Protein AF-0000000069055832 (afdb_homodimer)

Secondary structure (DSSP, 8-state):
-------------PPPTHHHHHH-EE--SSTT---EETTT--B-SS--HHHHHHHHHHH-HHHHHHS-TTSHHHHHHHHHHHHHHHHHHHHHHHHHHHHHHHHHHHHHHHHHHHHTT--TTHHHHHHHHHHHHHHHH-TT-HHHHHHHHTS--SHHHHHHHHT-/-------------PPPTHHHHHH-EE--SSTT---EETTT--B-SS--HHHHHHHHHHH-HHHHHHS-TTSHHHHHHHHHHHHHHHHHHHHHHHHHHHHHHHHHHHHHHHHHHHHTT--TTHHHHHHHHHHHHHHHH-TT-HHHHHHHHTS--SHHHHHHHHT-

Foldseek 3Di:
DPPPPPVPVVVVQDADPVCCLVQVWDFDPDPPTFIARLVPRDTDNDRDSVRSVVCRCVVPVVVCVVQPRPDPSSVVVSVVSVVVVVVVVVVVVVVVVLLVVLAVVLVVLVVVCVVVPHDLQCLVVVLVVVLVVCCVPPVVPVVSNVSSVSRPSHPVRCVVVVVD/DPPPPPPPVVVPQDADPVCCLVQVWDFDPDPPTFIARLVPRHTDNDRDPVRSVVCRCVVPVVVCVVQPRPDPSSVVVSVVSVVVVVVVVVVVVVVVVLLVVLAVVLVVLVVVCVVVPHDLQCLVVVLVVVLVVCCVPPVVPVVSNVSSVSRPSHPVVCVVVVVD

Structure (mmCIF, N/CA/C/O backbone):
data_AF-0000000069055832-model_v1
#
loop_
_entity.id
_entity.type
_entity.pdbx_description
1 polymer 'Uncharacterized protein'
#
loop_
_atom_site.group_PDB
_atom_site.id
_atom_site.type_symbol
_atom_site.label_atom_id
_atom_site.label_alt_id
_atom_site.label_comp_id
_atom_site.label_asym_id
_atom_site.label_entity_id
_atom_site.label_seq_id
_atom_site.pdbx_PDB_ins_code
_atom_site.Cartn_x
_atom_site.Cartn_y
_atom_site.Cartn_z
_atom_site.occupancy
_atom_site.B_iso_or_equiv
_atom_site.auth_seq_id
_atom_site.auth_comp_id
_atom_site.auth_asym_id
_atom_site.auth_atom_id
_atom_site.pdbx_PDB_model_num
ATOM 1 N N . MET A 1 1 ? -6.812 66.25 20.484 1 31.06 1 MET A N 1
ATOM 2 C CA . MET A 1 1 ? -5.656 66.125 19.594 1 31.06 1 MET A CA 1
ATOM 3 C C . MET A 1 1 ? -5.668 64.812 18.828 1 31.06 1 MET A C 1
ATOM 5 O O . MET A 1 1 ? -5.727 63.75 19.422 1 31.06 1 MET A O 1
ATOM 9 N N . LEU A 1 2 ? -6.359 64.875 17.703 1 41.22 2 LEU A N 1
ATOM 10 C CA . LEU A 1 2 ? -6.574 63.688 16.891 1 41.22 2 LEU A CA 1
ATOM 11 C C . LEU A 1 2 ? -5.266 62.906 16.672 1 41.22 2 LEU A C 1
ATOM 13 O O . LEU A 1 2 ? -4.258 63.531 16.297 1 41.22 2 LEU A O 1
ATOM 17 N N . SER A 1 3 ? -4.957 62.031 17.516 1 43.88 3 SER A N 1
ATOM 18 C CA . SER A 1 3 ? -3.662 61.375 17.469 1 43.88 3 SER A CA 1
ATOM 19 C C . SER A 1 3 ? -3.217 61.125 16.031 1 43.88 3 SER A C 1
ATOM 21 O O . SER A 1 3 ? -4.035 60.844 15.164 1 43.88 3 SER A O 1
ATOM 23 N N . LYS A 1 4 ? -2.281 62 15.531 1 48.5 4 LYS A N 1
ATOM 24 C CA . LYS A 1 4 ? -1.618 61.844 14.242 1 48.5 4 LYS A CA 1
ATOM 25 C C . LYS A 1 4 ? -1.508 60.375 13.836 1 48.5 4 LYS A C 1
ATOM 27 O O . LYS A 1 4 ? -1.008 59.562 14.609 1 48.5 4 LYS A O 1
ATOM 32 N N . LYS A 1 5 ? -2.518 59.938 13.164 1 45.84 5 LYS A N 1
ATOM 33 C CA . LYS A 1 5 ? -2.428 58.625 12.523 1 45.84 5 LYS A CA 1
ATOM 34 C C . LYS A 1 5 ? -1.039 58.375 11.938 1 45.84 5 LYS A C 1
ATOM 36 O O . LYS A 1 5 ? -0.58 59.156 11.094 1 45.84 5 LYS A O 1
ATOM 41 N N . ARG A 1 6 ? 0.04 58.156 12.68 1 41.44 6 ARG A N 1
ATOM 42 C CA . ARG A 1 6 ? 1.354 57.781 12.172 1 41.44 6 ARG A CA 1
ATOM 43 C C . ARG A 1 6 ? 1.236 57.094 10.812 1 41.44 6 ARG A C 1
ATOM 45 O O . ARG A 1 6 ? 0.302 56.312 10.578 1 41.44 6 ARG A O 1
ATOM 52 N N . LYS A 1 7 ? 1.544 57.812 9.883 1 43.44 7 LYS A N 1
ATOM 53 C CA . LYS A 1 7 ? 1.759 57.156 8.586 1 43.44 7 LYS A CA 1
ATOM 54 C C . LYS A 1 7 ? 2.301 55.75 8.766 1 43.44 7 LYS A C 1
ATOM 56 O O . LYS A 1 7 ? 3.385 55.562 9.32 1 43.44 7 LYS A O 1
ATOM 61 N N . ILE A 1 8 ? 1.394 54.812 9.312 1 43.09 8 ILE A N 1
ATOM 62 C CA . ILE A 1 8 ? 1.83 53.438 9.141 1 43.09 8 ILE A CA 1
ATOM 63 C C . ILE A 1 8 ? 2.688 53.312 7.883 1 43.09 8 ILE A C 1
ATOM 65 O O . ILE A 1 8 ? 2.217 53.594 6.773 1 43.09 8 ILE A O 1
ATOM 69 N N . ASP A 1 9 ? 3.752 53.906 7.848 1 40.88 9 ASP A N 1
ATOM 70 C CA . ASP A 1 9 ? 4.645 53.594 6.742 1 40.88 9 ASP A CA 1
ATOM 71 C C . ASP A 1 9 ? 4.355 52.188 6.195 1 40.88 9 ASP A C 1
ATOM 73 O O . ASP A 1 9 ? 4.449 51.219 6.922 1 40.88 9 ASP A O 1
ATOM 77 N N . SER A 1 10 ? 3.213 52 5.586 1 43.5 10 SER A N 1
ATOM 78 C CA . SER A 1 10 ? 2.955 50.812 4.766 1 43.5 10 SER A CA 1
ATOM 79 C C . SER A 1 10 ? 4.234 50.312 4.117 1 43.5 10 SER A C 1
ATOM 81 O O . SER A 1 10 ? 4.23 49.875 2.957 1 43.5 10 SER A O 1
ATOM 83 N N . GLU A 1 11 ? 5.375 51.031 4.219 1 44.28 11 GLU A N 1
ATOM 84 C CA . GLU A 1 11 ? 6.52 50.469 3.504 1 44.28 11 GLU A CA 1
ATOM 85 C C . GLU A 1 11 ? 6.57 48.969 3.645 1 44.28 11 GLU A C 1
ATOM 87 O O . GLU A 1 11 ? 6.488 48.438 4.754 1 44.28 11 GLU A O 1
ATOM 92 N N . ASN A 1 12 ? 5.906 48.219 2.756 1 52.59 12 ASN A N 1
ATOM 93 C CA . ASN A 1 12 ? 6.086 46.781 2.521 1 52.59 12 ASN A CA 1
ATOM 94 C C . ASN A 1 12 ? 7.449 46.281 3.016 1 52.59 12 ASN A C 1
ATOM 96 O O . ASN A 1 12 ? 8.484 46.688 2.473 1 52.59 12 ASN A O 1
ATOM 100 N N . ARG A 1 13 ? 7.684 46.281 4.266 1 67.12 13 ARG A N 1
ATOM 101 C CA . ARG A 1 13 ? 8.977 45.906 4.836 1 67.12 13 ARG A CA 1
ATOM 102 C C . ARG A 1 13 ? 9.367 44.5 4.395 1 67.12 13 ARG A C 1
ATOM 104 O O . ARG A 1 13 ? 8.586 43.562 4.535 1 67.12 13 ARG A O 1
ATOM 111 N N . LYS A 1 14 ? 10.227 44.562 3.475 1 83.94 14 LYS A N 1
ATOM 112 C CA . LYS A 1 14 ? 10.758 43.344 2.895 1 83.94 14 LYS A CA 1
ATOM 113 C C . LYS A 1 14 ? 11.625 42.594 3.898 1 83.94 14 LYS A C 1
ATOM 115 O O . LYS A 1 14 ? 12.422 43.188 4.617 1 83.94 14 LYS A O 1
ATOM 120 N N . PHE A 1 15 ? 11.344 41.406 4.047 1 92.06 15 PHE A N 1
ATOM 121 C CA . PHE A 1 15 ? 12.164 40.531 4.887 1 92.06 15 PHE A CA 1
ATOM 122 C C . PHE A 1 15 ? 13.586 40.438 4.352 1 92.06 15 PHE A C 1
ATOM 124 O O . PHE A 1 15 ? 13.797 40.219 3.156 1 92.06 15 PHE A O 1
ATOM 131 N N . MET A 1 16 ? 14.555 40.688 5.238 1 91.44 16 MET A N 1
ATOM 132 C CA . MET A 1 16 ? 15.953 40.594 4.832 1 91.44 16 MET A CA 1
ATOM 133 C C . MET A 1 16 ? 16.562 39.281 5.246 1 91.44 16 MET A C 1
ATOM 135 O O . MET A 1 16 ? 16.453 38.844 6.402 1 91.44 16 MET A O 1
ATOM 139 N N . ASN A 1 17 ? 17.297 38.75 4.398 1 90.12 17 ASN A N 1
ATOM 140 C CA . ASN A 1 17 ? 17.875 37.406 4.633 1 90.12 17 ASN A CA 1
ATOM 141 C C . ASN A 1 17 ? 18.844 37.438 5.812 1 90.12 17 ASN A C 1
ATOM 143 O O . ASN A 1 17 ? 19.016 36.438 6.5 1 90.12 17 ASN A O 1
ATOM 147 N N . GLU A 1 18 ? 19.484 38.562 6.004 1 91.88 18 GLU A N 1
ATOM 148 C CA . GLU A 1 18 ? 20.422 38.688 7.105 1 91.88 18 GLU A CA 1
ATOM 149 C C . GLU A 1 18 ? 19.75 38.438 8.445 1 91.88 18 GLU A C 1
ATOM 151 O O . GLU A 1 18 ? 20.422 38.094 9.422 1 91.88 18 GLU A O 1
ATOM 156 N N . TRP A 1 19 ? 18.406 38.688 8.453 1 93.12 19 TRP A N 1
ATOM 157 C CA . TRP A 1 19 ? 17.672 38.531 9.703 1 93.12 19 TRP A CA 1
ATOM 158 C C . TRP A 1 19 ? 17.609 37.062 10.133 1 93.12 19 TRP A C 1
ATOM 160 O O . TRP A 1 19 ? 17.375 36.781 11.305 1 93.12 19 TRP A O 1
ATOM 170 N N . THR A 1 20 ? 17.875 36.156 9.25 1 93.81 20 THR A N 1
ATOM 171 C CA . THR A 1 20 ? 17.938 34.75 9.586 1 93.81 20 THR A CA 1
ATOM 172 C C . THR A 1 20 ? 19.172 34.438 10.438 1 93.81 20 THR A C 1
ATOM 174 O O . THR A 1 20 ? 19.078 33.75 11.445 1 93.81 20 THR A O 1
ATOM 177 N N . GLU A 1 21 ? 20.25 35.094 10.047 1 90.88 21 GLU A N 1
ATOM 178 C CA . GLU A 1 21 ? 21.484 34.875 10.805 1 90.88 21 GLU A CA 1
ATOM 179 C C . GLU A 1 21 ? 21.484 35.688 12.086 1 90.88 21 GLU A C 1
ATOM 181 O O . GLU A 1 21 ? 21.953 35.219 13.125 1 90.88 21 GLU A O 1
ATOM 186 N N . LEU A 1 22 ? 20.922 36.844 11.992 1 89.88 22 LEU A N 1
ATOM 187 C CA . LEU A 1 22 ? 21.016 37.781 13.117 1 89.88 22 LEU A CA 1
ATOM 188 C C . LEU A 1 22 ? 19.969 37.438 14.18 1 89.88 22 LEU A C 1
ATOM 190 O O . LEU A 1 22 ? 20.266 37.5 15.375 1 89.88 22 LEU A O 1
ATOM 194 N N . TYR A 1 23 ? 18.719 37.031 13.625 1 92.56 23 TYR A N 1
ATOM 195 C CA . TYR A 1 23 ? 17.609 36.938 14.578 1 92.56 23 TYR A CA 1
ATOM 196 C C . TYR A 1 23 ? 16.938 35.562 14.477 1 92.56 23 TYR A C 1
ATOM 198 O O . TYR A 1 23 ? 15.945 35.312 15.164 1 92.56 23 TYR A O 1
ATOM 206 N N . CYS A 1 24 ? 17.359 34.656 13.633 1 94.06 24 CYS A N 1
ATOM 207 C CA . CYS A 1 24 ? 16.875 33.281 13.5 1 94.06 24 CYS A CA 1
ATOM 208 C C . CYS A 1 24 ? 15.438 33.25 13.023 1 94.06 24 CYS A C 1
ATOM 210 O O . CYS A 1 24 ? 14.625 32.5 13.539 1 94.06 24 CYS A O 1
ATOM 212 N N . PHE A 1 25 ? 15.188 34.094 12.086 1 95.44 25 PHE A N 1
ATOM 213 C CA . PHE A 1 25 ? 13.859 34.094 11.484 1 95.44 25 PHE A CA 1
ATOM 214 C C . PHE A 1 25 ? 13.93 33.688 10.016 1 95.44 25 PHE A C 1
ATOM 216 O O . PHE A 1 25 ? 14.945 33.906 9.359 1 95.44 25 PHE A O 1
ATOM 223 N N . VAL A 1 26 ? 12.859 33.125 9.57 1 95 26 VAL A N 1
ATOM 224 C CA . VAL A 1 26 ? 12.711 32.844 8.148 1 95 26 VAL A CA 1
ATOM 225 C C . VAL A 1 26 ? 11.336 33.312 7.676 1 95 26 VAL A C 1
ATOM 227 O O . VAL A 1 26 ? 10.414 33.469 8.484 1 95 26 VAL A O 1
ATOM 230 N N . LEU A 1 27 ? 11.242 33.656 6.477 1 92.75 27 LEU A N 1
ATOM 231 C CA . LEU A 1 27 ? 9.969 33.969 5.84 1 92.75 27 LEU A CA 1
ATOM 232 C C . LEU A 1 27 ? 9.562 32.844 4.887 1 92.75 27 LEU A C 1
ATOM 234 O O . LEU A 1 27 ? 10.227 32.625 3.881 1 92.75 27 LEU A O 1
ATOM 238 N N . PRO A 1 28 ? 8.461 32.125 5.309 1 90.12 28 PRO A N 1
ATOM 239 C CA . PRO A 1 28 ? 8 31.078 4.414 1 90.12 28 PRO A CA 1
ATOM 240 C C . PRO A 1 28 ? 7.727 31.578 2.996 1 90.12 28 PRO A C 1
ATOM 242 O O . PRO A 1 28 ? 7.395 32.75 2.803 1 90.12 28 PRO A O 1
ATOM 245 N N . GLU A 1 29 ? 8 30.703 2.006 1 83.88 29 GLU A N 1
ATOM 246 C CA . GLU A 1 29 ? 7.809 31.047 0.601 1 83.88 29 GLU A CA 1
ATOM 247 C C . GLU A 1 29 ? 6.34 30.953 0.203 1 83.88 29 GLU A C 1
ATOM 249 O O . GLU A 1 29 ? 5.953 30.031 -0.526 1 83.88 29 GLU A O 1
ATOM 254 N N . ARG A 1 30 ? 5.566 31.812 0.639 1 82.38 30 ARG A N 1
ATOM 255 C CA . ARG A 1 30 ? 4.156 31.891 0.266 1 82.38 30 ARG A CA 1
ATOM 256 C C . ARG A 1 30 ? 3.639 33.312 0.362 1 82.38 30 ARG A C 1
ATOM 258 O O . ARG A 1 30 ? 4.203 34.156 1.086 1 82.38 30 ARG A O 1
ATOM 265 N N . ALA A 1 31 ? 2.725 33.594 -0.49 1 79.88 31 ALA A N 1
ATOM 266 C CA . ALA A 1 31 ? 2.152 34.938 -0.511 1 79.88 31 ALA A CA 1
ATOM 267 C C . ALA A 1 31 ? 1.549 35.281 0.844 1 79.88 31 ALA A C 1
ATOM 269 O O . ALA A 1 31 ? 0.859 34.469 1.46 1 79.88 31 ALA A O 1
ATOM 270 N N . GLY A 1 32 ? 1.964 36.438 1.294 1 83.31 32 GLY A N 1
ATOM 271 C CA . GLY A 1 32 ? 1.396 36.906 2.539 1 83.31 32 GLY A CA 1
ATOM 272 C C . GLY A 1 32 ? 2.018 36.281 3.77 1 83.31 32 GLY A C 1
ATOM 273 O O . GLY A 1 32 ? 1.45 36.344 4.863 1 83.31 32 GLY A O 1
ATOM 274 N N . ALA A 1 33 ? 3.137 35.688 3.566 1 87.94 33 ALA A N 1
ATOM 275 C CA . ALA A 1 33 ? 3.785 35 4.684 1 87.94 33 ALA A CA 1
ATOM 276 C C . ALA A 1 33 ? 4.289 36 5.719 1 87.94 33 ALA A C 1
ATOM 278 O O . ALA A 1 33 ? 4.555 37.156 5.391 1 87.94 33 ALA A O 1
ATOM 279 N N . ILE A 1 34 ? 4.367 35.5 6.941 1 88.5 34 ILE A N 1
ATOM 280 C CA . ILE A 1 34 ? 4.926 36.281 8.031 1 88.5 34 ILE A CA 1
ATOM 281 C C . ILE A 1 34 ? 6.156 35.594 8.602 1 88.5 34 ILE A C 1
ATOM 283 O O . ILE A 1 34 ? 6.281 34.375 8.508 1 88.5 34 ILE A O 1
ATOM 287 N N . PRO A 1 35 ? 7.016 36.312 9.148 1 93.88 35 PRO A N 1
ATOM 288 C CA . PRO A 1 35 ? 8.258 35.75 9.664 1 93.88 35 PRO A CA 1
ATOM 289 C C . PRO A 1 35 ? 8.008 34.719 10.773 1 93.88 35 PRO A C 1
ATOM 291 O O . PRO A 1 35 ? 7.125 34.906 11.609 1 93.88 35 PRO A O 1
ATOM 294 N N . VAL A 1 36 ? 8.852 33.688 10.727 1 94.75 36 VAL A N 1
ATOM 295 C CA . VAL A 1 36 ? 8.742 32.594 11.703 1 94.75 36 VAL A CA 1
ATOM 296 C C . VAL A 1 36 ? 10.062 32.438 12.453 1 94.75 36 VAL A C 1
ATOM 298 O O . VAL A 1 36 ? 11.133 32.438 11.836 1 94.75 36 VAL A O 1
ATOM 301 N N . CYS A 1 37 ? 9.992 32.438 13.719 1 94.81 37 CYS A N 1
ATOM 302 C CA . CYS A 1 37 ? 11.156 32.156 14.547 1 94.81 37 CYS A CA 1
ATOM 303 C C . CYS A 1 37 ? 11.594 30.719 14.422 1 94.81 37 CYS A C 1
ATOM 305 O O . CYS A 1 37 ? 10.82 29.797 14.695 1 94.81 37 CYS A O 1
ATOM 307 N N . LEU A 1 38 ? 12.773 30.438 14.07 1 94.5 38 LEU A N 1
ATOM 308 C CA . LEU A 1 38 ? 13.289 29.094 13.812 1 94.5 38 LEU A CA 1
ATOM 309 C C . LEU A 1 38 ? 13.523 28.344 15.117 1 94.5 38 LEU A C 1
ATOM 311 O O . LEU A 1 38 ? 13.57 27.109 15.133 1 94.5 38 LEU A O 1
ATOM 315 N N . ILE A 1 39 ? 13.641 29.062 16.188 1 89.94 39 ILE A N 1
ATOM 316 C CA . ILE A 1 39 ? 13.977 28.453 17.469 1 89.94 39 ILE A CA 1
ATOM 317 C C . ILE A 1 39 ? 12.719 27.859 18.109 1 89.94 39 ILE A C 1
ATOM 319 O O . ILE A 1 39 ? 12.727 26.719 18.578 1 89.94 39 ILE A O 1
ATOM 323 N N . PHE A 1 40 ? 11.555 28.578 18.078 1 87.06 40 PHE A N 1
ATOM 324 C CA . PHE A 1 40 ? 10.344 28.125 18.766 1 87.06 40 PHE A CA 1
ATOM 325 C C . PHE A 1 40 ? 9.203 27.922 17.766 1 87.06 40 PHE A C 1
ATOM 327 O O . PHE A 1 40 ? 8.133 27.438 18.141 1 87.06 40 PHE A O 1
ATOM 334 N N . ASN A 1 41 ? 9.352 28.344 16.594 1 88 41 ASN A N 1
ATOM 335 C CA . ASN A 1 41 ? 8.344 28.234 15.547 1 88 41 ASN A CA 1
ATOM 336 C C . ASN A 1 41 ? 7.164 29.172 15.812 1 88 41 ASN A C 1
ATOM 338 O O . ASN A 1 41 ? 6.039 28.891 15.391 1 88 41 ASN A O 1
ATOM 342 N N . SER A 1 42 ? 7.441 30.266 16.516 1 88.5 42 SER A N 1
ATOM 343 C CA . SER A 1 42 ? 6.426 31.297 16.688 1 88.5 42 SER A CA 1
ATOM 344 C C . SER A 1 42 ? 6.531 32.375 15.617 1 88.5 42 SER A C 1
ATOM 346 O O . SER A 1 42 ? 7.566 32.5 14.961 1 88.5 42 SER A O 1
ATOM 348 N N . THR A 1 43 ? 5.461 33.062 15.367 1 91.31 43 THR A N 1
ATOM 349 C CA . THR A 1 43 ? 5.445 34.062 14.281 1 91.31 43 THR A CA 1
ATOM 350 C C . THR A 1 43 ? 5.418 35.469 14.844 1 91.31 43 THR A C 1
ATOM 352 O O . THR A 1 43 ? 5.047 35.688 16 1 91.31 43 THR A O 1
ATOM 355 N N . VAL A 1 44 ? 5.953 36.375 14.055 1 91.06 44 VAL A N 1
ATOM 356 C CA . VAL A 1 44 ? 5.871 37.812 14.336 1 91.06 44 VAL A CA 1
ATOM 357 C C . VAL A 1 44 ? 5.09 38.5 13.227 1 91.06 44 VAL A C 1
ATOM 359 O O . VAL A 1 44 ? 5.398 38.344 12.039 1 91.06 44 VAL A O 1
ATOM 362 N N . ALA A 1 45 ? 4.02 39.25 13.547 1 87.62 45 ALA A N 1
ATOM 363 C CA . ALA A 1 45 ? 3.008 39.75 12.625 1 87.62 45 ALA A CA 1
ATOM 364 C C . ALA A 1 45 ? 3.605 40.812 11.672 1 87.62 45 ALA A C 1
ATOM 366 O O . ALA A 1 45 ? 3.23 40.875 10.5 1 87.62 45 ALA A O 1
ATOM 367 N N . ILE A 1 46 ? 4.516 41.656 12.156 1 86.88 46 ILE A N 1
ATOM 368 C CA . ILE A 1 46 ? 5.004 42.75 11.359 1 86.88 46 ILE A CA 1
ATOM 369 C C . ILE A 1 46 ? 6.449 42.5 10.938 1 86.88 46 ILE A C 1
ATOM 371 O O . ILE A 1 46 ? 7.316 42.281 11.781 1 86.88 46 ILE A O 1
ATOM 375 N N . ILE A 1 47 ? 6.617 42.562 9.641 1 88.69 47 ILE A N 1
ATOM 376 C CA . ILE A 1 47 ? 7.941 42.312 9.078 1 88.69 47 ILE A CA 1
ATOM 377 C C . ILE A 1 47 ? 8.805 43.562 9.234 1 88.69 47 ILE A C 1
ATOM 379 O O . ILE A 1 47 ? 8.922 44.344 8.297 1 88.69 47 ILE A O 1
ATOM 383 N N . LYS A 1 48 ? 9.344 43.781 10.352 1 88.44 48 LYS A N 1
ATOM 384 C CA . LYS A 1 48 ? 10.273 44.875 10.656 1 88.44 48 LYS A CA 1
ATOM 385 C C . LYS A 1 48 ? 11.438 44.375 11.508 1 88.44 48 LYS A C 1
ATOM 387 O O . LYS A 1 48 ? 11.258 43.531 12.391 1 88.44 48 LYS A O 1
ATOM 392 N N . SER A 1 49 ? 12.562 44.875 11.211 1 90.12 49 SER A N 1
ATOM 393 C CA . SER A 1 49 ? 13.781 44.469 11.914 1 90.12 49 SER A CA 1
ATOM 394 C C . SER A 1 49 ? 13.609 44.594 13.43 1 90.12 49 SER A C 1
ATOM 396 O O . SER A 1 49 ? 13.977 43.719 14.18 1 90.12 49 SER A O 1
ATOM 398 N N . GLY A 1 50 ? 13.086 45.75 13.797 1 92.19 50 GLY A N 1
ATOM 399 C CA . GLY A 1 50 ? 12.922 46.031 15.219 1 92.19 50 GLY A CA 1
ATOM 400 C C . GLY A 1 50 ? 12.07 45 15.922 1 92.19 50 GLY A C 1
ATOM 401 O O . GLY A 1 50 ? 12.359 44.625 17.062 1 92.19 50 GLY A O 1
ATOM 402 N N . ASN A 1 51 ? 11.047 44.562 15.258 1 92.94 51 ASN A N 1
ATOM 403 C CA . ASN A 1 51 ? 10.148 43.562 15.844 1 92.94 51 ASN A CA 1
ATOM 404 C C . ASN A 1 51 ? 10.844 42.219 16.016 1 92.94 51 ASN A C 1
ATOM 406 O O . ASN A 1 51 ? 10.703 41.562 17.062 1 92.94 51 ASN A O 1
ATOM 410 N N . LEU A 1 52 ? 11.594 41.781 15.047 1 93.75 52 LEU A N 1
ATOM 411 C CA . LEU A 1 52 ? 12.305 40.5 15.086 1 93.75 52 LEU A CA 1
ATOM 412 C C . LEU A 1 52 ? 13.406 40.531 16.141 1 93.75 52 LEU A C 1
ATOM 414 O O . LEU A 1 52 ? 13.578 39.562 16.891 1 93.75 52 LEU A O 1
ATOM 418 N N . LYS A 1 53 ? 14.125 41.656 16.109 1 92.12 53 LYS A N 1
ATOM 419 C CA . LYS A 1 53 ? 15.188 41.844 17.094 1 92.12 53 LYS A CA 1
ATOM 420 C C . LYS A 1 53 ? 14.633 41.812 18.516 1 92.12 53 LYS A C 1
ATOM 422 O O . LYS A 1 53 ? 15.203 41.156 19.391 1 92.12 53 LYS A O 1
ATOM 427 N N . ARG A 1 54 ? 13.57 42.562 18.75 1 93 54 ARG A N 1
ATOM 428 C CA . ARG A 1 54 ? 12.938 42.594 20.062 1 93 54 ARG A CA 1
ATOM 429 C C . ARG A 1 54 ? 12.562 41.188 20.516 1 93 54 ARG A C 1
ATOM 431 O O . ARG A 1 54 ? 12.82 40.812 21.656 1 93 54 ARG A O 1
ATOM 438 N N . HIS A 1 55 ? 11.891 40.438 19.641 1 93.81 55 HIS A N 1
ATOM 439 C CA . HIS A 1 55 ? 11.547 39.031 19.969 1 93.81 55 HIS A CA 1
ATOM 440 C C . HIS A 1 55 ? 12.789 38.25 20.359 1 93.81 55 HIS A C 1
ATOM 442 O O . HIS A 1 55 ? 12.797 37.562 21.391 1 93.81 55 HIS A O 1
ATOM 448 N N . TYR A 1 56 ? 13.781 38.312 19.516 1 92.31 56 TYR A N 1
ATOM 449 C CA . TYR A 1 56 ? 15.023 37.562 19.703 1 92.31 56 TYR A CA 1
ATOM 450 C C . TYR A 1 56 ? 15.648 37.906 21.062 1 92.31 56 TYR A C 1
ATOM 452 O O . TYR A 1 56 ? 16.031 37 21.812 1 92.31 56 TYR A O 1
ATOM 460 N N . GLU A 1 57 ? 15.711 39.156 21.422 1 90.94 57 GLU A N 1
ATOM 461 C CA . GLU A 1 57 ? 16.391 39.594 22.625 1 90.94 57 GLU A CA 1
ATOM 462 C C . GLU A 1 57 ? 15.562 39.312 23.875 1 90.94 57 GLU A C 1
ATOM 464 O O . GLU A 1 57 ? 16.125 39.062 24.953 1 90.94 57 GLU A O 1
ATOM 469 N N . THR A 1 58 ? 14.273 39.312 23.688 1 90.94 58 THR A N 1
ATOM 470 C CA . THR A 1 58 ? 13.406 39.094 24.828 1 90.94 58 THR A CA 1
ATOM 471 C C . THR A 1 58 ? 13.219 37.594 25.094 1 90.94 58 THR A C 1
ATOM 473 O O . THR A 1 58 ? 13.266 37.156 26.234 1 90.94 58 THR A O 1
ATOM 476 N N . THR A 1 59 ? 13.07 36.844 24.016 1 89.19 59 THR A N 1
ATOM 477 C CA . THR A 1 59 ? 12.688 35.438 24.188 1 89.19 59 THR A CA 1
ATOM 478 C C . THR A 1 59 ? 13.914 34.531 24.141 1 89.19 59 THR A C 1
ATOM 480 O O . THR A 1 59 ? 13.914 33.469 24.75 1 89.19 59 THR A O 1
ATOM 483 N N . HIS A 1 60 ? 15.008 35 23.469 1 90.31 60 HIS A N 1
ATOM 484 C CA . HIS A 1 60 ? 16.125 34.094 23.219 1 90.31 60 HIS A CA 1
ATOM 485 C C . HIS A 1 60 ? 17.438 34.719 23.656 1 90.31 60 HIS A C 1
ATOM 487 O O . HIS A 1 60 ? 18.469 34.562 23 1 90.31 60 HIS A O 1
ATOM 493 N N . LYS A 1 61 ? 17.391 35.438 24.641 1 82.62 61 LYS A N 1
ATOM 494 C CA . LYS A 1 61 ? 18.547 36.125 25.172 1 82.62 61 LYS A CA 1
ATOM 495 C C . LYS A 1 61 ? 19.719 35.156 25.375 1 82.62 61 LYS A C 1
ATOM 497 O O . LYS A 1 61 ? 20.859 35.469 25.031 1 82.62 61 LYS A O 1
ATOM 502 N N . ASP A 1 62 ? 19.422 34 25.797 1 87.88 62 ASP A N 1
ATOM 503 C CA . ASP A 1 62 ? 20.438 33.031 26.125 1 87.88 62 ASP A CA 1
ATOM 504 C C . ASP A 1 62 ? 21.031 32.406 24.844 1 87.88 62 ASP A C 1
ATOM 506 O O . ASP A 1 62 ? 22.156 31.891 24.875 1 87.88 62 ASP A O 1
ATOM 510 N N . PHE A 1 63 ? 20.328 32.531 23.766 1 88.94 63 PHE A N 1
ATOM 511 C CA . PHE A 1 63 ? 20.781 31.938 22.516 1 88.94 63 PHE A CA 1
ATOM 512 C C . PHE A 1 63 ? 22.047 32.625 22.016 1 88.94 63 PHE A C 1
ATOM 514 O O . PHE A 1 63 ? 23 31.953 21.609 1 88.94 63 PHE A O 1
ATOM 521 N N . HIS A 1 64 ? 22.016 33.875 22.094 1 80.25 64 HIS A N 1
ATOM 522 C CA . HIS A 1 64 ? 23.156 34.656 21.641 1 80.25 64 HIS A CA 1
ATOM 523 C C . HIS A 1 64 ? 24.406 34.344 22.469 1 80.25 64 HIS A C 1
ATOM 525 O O . HIS A 1 64 ? 25.516 34.344 21.953 1 80.25 64 HIS A O 1
ATOM 531 N N . THR A 1 65 ? 24.141 34.125 23.719 1 85.69 65 THR A N 1
ATOM 532 C CA . THR A 1 65 ? 25.266 33.875 24.609 1 85.69 65 THR A CA 1
ATOM 533 C C . THR A 1 65 ? 25.828 32.469 24.375 1 85.69 65 THR A C 1
ATOM 535 O O . THR A 1 65 ? 27.047 32.281 24.328 1 85.69 65 THR A O 1
ATOM 538 N N . LYS A 1 66 ? 24.953 31.609 24.203 1 90.44 66 LYS A N 1
ATOM 539 C CA . LYS A 1 66 ? 25.359 30.219 24.016 1 90.44 66 LYS A CA 1
ATOM 540 C C . LYS A 1 66 ? 25.891 29.984 22.609 1 90.44 66 LYS A C 1
ATOM 542 O O . LYS A 1 66 ? 26.797 29.172 22.406 1 90.44 66 LYS A O 1
ATOM 547 N N . PHE A 1 67 ? 25.359 30.734 21.703 1 91.69 67 PHE A N 1
ATOM 548 C CA . PHE A 1 67 ? 25.719 30.594 20.297 1 91.69 67 PHE A CA 1
ATOM 549 C C . PHE A 1 67 ? 26.016 31.953 19.672 1 91.69 67 PHE A C 1
ATOM 551 O O . PHE A 1 67 ? 25.188 32.531 18.969 1 91.69 67 PHE A O 1
ATOM 558 N N . PRO A 1 68 ? 27.172 32.438 19.859 1 86.38 68 PRO A N 1
ATOM 559 C CA . PRO A 1 68 ? 27.516 33.781 19.406 1 86.38 68 PRO A CA 1
ATOM 560 C C . PRO A 1 68 ? 27.438 33.938 17.891 1 86.38 68 PRO A C 1
ATOM 562 O O . PRO A 1 68 ? 27.906 33.062 17.156 1 86.38 68 PRO A O 1
ATOM 565 N N . PRO A 1 69 ? 26.719 35.031 17.453 1 81.38 69 PRO A N 1
ATOM 566 C CA . PRO A 1 69 ? 26.594 35.25 16 1 81.38 69 PRO A CA 1
ATOM 567 C C . PRO A 1 69 ? 27.938 35.188 15.289 1 81.38 69 PRO A C 1
ATOM 569 O O . PRO A 1 69 ? 28.938 35.688 15.82 1 81.38 69 PRO A O 1
ATOM 572 N N . GLY A 1 70 ? 27.969 34.625 14.109 1 85.12 70 GLY A N 1
ATOM 573 C CA . GLY A 1 70 ? 29.172 34.562 13.312 1 85.12 70 GLY A CA 1
ATOM 574 C C . GLY A 1 70 ? 30.047 33.344 13.641 1 85.12 70 GLY A C 1
ATOM 575 O O . GLY A 1 70 ? 30.984 33.031 12.906 1 85.12 70 GLY A O 1
ATOM 576 N N . SER A 1 71 ? 29.844 32.688 14.766 1 90.88 71 SER A N 1
ATOM 577 C CA . SER A 1 71 ? 30.609 31.516 15.148 1 90.88 71 SER A CA 1
ATOM 578 C C . SER A 1 71 ? 30.125 30.281 14.398 1 90.88 71 SER A C 1
ATOM 580 O O . SER A 1 71 ? 29.031 30.281 13.844 1 90.88 71 SER A O 1
ATOM 582 N N . GLU A 1 72 ? 31.062 29.328 14.391 1 92.69 72 GLU A N 1
ATOM 583 C CA . GLU A 1 72 ? 30.703 28.062 13.766 1 92.69 72 GLU A CA 1
ATOM 584 C C . GLU A 1 72 ? 29.578 27.375 14.531 1 92.69 72 GLU A C 1
ATOM 586 O O . GLU A 1 72 ? 28.703 26.75 13.922 1 92.69 72 GLU A O 1
ATOM 591 N N . VAL A 1 73 ? 29.594 27.516 15.742 1 93.38 73 VAL A N 1
ATOM 592 C CA . VAL A 1 73 ? 28.578 26.891 16.578 1 93.38 73 VAL A CA 1
ATOM 593 C C . VAL A 1 73 ? 27.203 27.516 16.297 1 93.38 73 VAL A C 1
ATOM 595 O O . VAL A 1 73 ? 26.188 26.828 16.297 1 93.38 73 VAL A O 1
ATOM 598 N N . HIS A 1 74 ? 27.203 28.812 16.062 1 92.62 74 HIS A N 1
ATOM 599 C CA . HIS A 1 74 ? 25.969 29.5 15.711 1 92.62 74 HIS A CA 1
ATOM 600 C C . HIS A 1 74 ? 25.422 29.016 14.375 1 92.62 74 HIS A C 1
ATOM 602 O O . HIS A 1 74 ? 24.234 28.734 14.25 1 92.62 74 HIS A O 1
ATOM 608 N N . LYS A 1 75 ? 26.266 28.891 13.516 1 91.56 75 LYS A N 1
ATOM 609 C CA . LYS A 1 75 ? 25.891 28.453 12.18 1 91.56 75 LYS A CA 1
ATOM 610 C C . LYS A 1 75 ? 25.297 27.047 12.219 1 91.56 75 LYS A C 1
ATOM 612 O O . LYS A 1 75 ? 24.297 26.766 11.562 1 91.56 75 LYS A O 1
ATOM 617 N N . ASN A 1 76 ? 25.953 26.234 12.969 1 94.25 76 ASN A N 1
ATOM 618 C CA . ASN A 1 76 ? 25.484 24.859 13.102 1 94.25 76 ASN A CA 1
ATOM 619 C C . ASN A 1 76 ? 24.109 24.797 13.773 1 94.25 76 ASN A C 1
ATOM 621 O O . ASN A 1 76 ? 23.25 24.031 13.352 1 94.25 76 ASN A O 1
ATOM 625 N N . LYS A 1 77 ? 24 25.547 14.742 1 93.88 77 LYS A N 1
ATOM 626 C CA . LYS A 1 77 ? 22.719 25.562 15.461 1 93.88 77 LYS A CA 1
ATOM 627 C C . LYS A 1 77 ? 21.609 26.125 14.586 1 93.88 77 LYS A C 1
ATOM 629 O O . LYS A 1 77 ? 20.5 25.594 14.57 1 93.88 77 LYS A O 1
ATOM 634 N N . LEU A 1 78 ? 21.906 27.156 13.906 1 93.69 78 LEU A N 1
ATOM 635 C CA . LEU A 1 78 ? 20.953 27.75 12.984 1 93.69 78 LEU A CA 1
ATOM 636 C C . LEU A 1 78 ? 20.531 26.75 11.914 1 93.69 78 LEU A C 1
ATOM 638 O O . LEU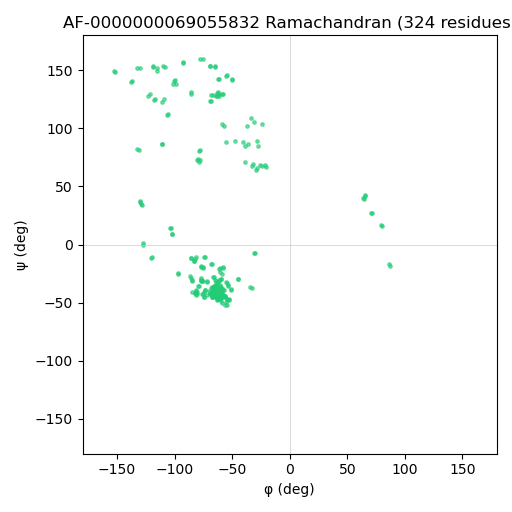 A 1 78 ? 19.344 26.625 11.594 1 93.69 78 LEU A O 1
ATOM 642 N N . HIS A 1 79 ? 21.453 26.031 11.445 1 94.56 79 HIS A N 1
ATOM 643 C CA . HIS A 1 79 ? 21.172 25.016 10.445 1 94.56 79 HIS A CA 1
ATOM 644 C C . HIS A 1 79 ? 20.266 23.922 11 1 94.56 79 HIS A C 1
ATOM 646 O O . HIS A 1 79 ? 19.344 23.469 10.328 1 94.56 79 HIS A O 1
ATOM 652 N N . ALA A 1 80 ? 20.578 23.578 12.18 1 95 80 ALA A N 1
ATOM 653 C CA . ALA A 1 80 ? 19.75 22.562 12.836 1 95 80 ALA A CA 1
ATOM 654 C C . ALA A 1 80 ? 18.312 23.047 13 1 95 80 ALA A C 1
ATOM 656 O O . ALA A 1 80 ? 17.375 22.281 12.781 1 95 80 ALA A O 1
ATOM 657 N N . CYS A 1 81 ? 18.188 24.297 13.375 1 93.88 81 CYS A N 1
ATOM 658 C CA . CYS A 1 81 ? 16.859 24.875 13.547 1 93.88 81 CYS A CA 1
ATOM 659 C C . CYS A 1 81 ? 16.125 24.953 12.211 1 93.88 81 CYS A C 1
ATOM 661 O O . CYS A 1 81 ? 14.914 24.688 12.148 1 93.88 81 CYS A O 1
ATOM 663 N N . MET A 1 82 ? 16.828 25.203 11.25 1 93.12 82 MET A N 1
ATOM 664 C CA . MET A 1 82 ? 16.234 25.297 9.922 1 93.12 82 MET A CA 1
ATOM 665 C C . MET A 1 82 ? 15.75 23.922 9.438 1 93.12 82 MET A C 1
ATOM 667 O O . MET A 1 82 ? 14.672 23.828 8.859 1 93.12 82 MET A O 1
ATOM 671 N N . LEU A 1 83 ? 16.531 22.938 9.688 1 93.31 83 LEU A N 1
ATOM 672 C CA . LEU A 1 83 ? 16.156 21.578 9.312 1 93.31 83 LEU A CA 1
ATOM 673 C C . LEU A 1 83 ? 14.906 21.125 10.07 1 93.31 83 LEU A C 1
ATOM 675 O O . LEU A 1 83 ? 14.008 20.531 9.492 1 93.31 83 LEU A O 1
ATOM 679 N N . SER A 1 84 ? 14.984 21.438 11.336 1 91.38 84 SER A N 1
ATOM 680 C CA . SER A 1 84 ? 13.828 21.094 12.164 1 91.38 84 SER A CA 1
ATOM 681 C C . SER A 1 84 ? 12.562 21.766 11.648 1 91.38 84 SER A C 1
ATOM 683 O O . SER A 1 84 ? 11.508 21.141 11.57 1 91.38 84 SER A O 1
ATOM 685 N N . TYR A 1 85 ? 12.672 22.969 11.281 1 90.5 85 TYR A N 1
ATOM 686 C CA . TYR A 1 85 ? 11.547 23.719 10.742 1 90.5 85 TYR A CA 1
ATOM 687 C C . TYR A 1 85 ? 11.055 23.109 9.438 1 90.5 85 TYR A C 1
ATOM 689 O O . TYR A 1 85 ? 9.844 22.922 9.25 1 90.5 85 TYR A O 1
ATOM 697 N N . LYS A 1 86 ? 11.914 22.766 8.586 1 90.25 86 LYS A N 1
ATOM 698 C CA . LYS A 1 86 ? 11.547 22.141 7.309 1 90.25 86 LYS A CA 1
ATOM 699 C C . LYS A 1 86 ? 10.844 20.812 7.523 1 90.25 86 LYS A C 1
ATOM 701 O O . LYS A 1 86 ? 9.836 20.531 6.871 1 90.25 86 LYS A O 1
ATOM 706 N N . ASN A 1 87 ? 11.383 20.062 8.438 1 89.06 87 ASN A N 1
ATOM 707 C CA . ASN A 1 87 ? 10.789 18.766 8.742 1 89.06 87 ASN A CA 1
ATOM 708 C C . ASN A 1 87 ? 9.375 18.922 9.305 1 89.06 87 ASN A C 1
ATOM 710 O O . ASN A 1 87 ? 8.469 18.172 8.93 1 89.06 87 ASN A O 1
ATOM 714 N N . SER A 1 88 ? 9.242 19.891 10.195 1 86.06 88 SER A N 1
ATOM 715 C CA . SER A 1 88 ? 7.941 20.094 10.812 1 86.06 88 SER A CA 1
ATOM 716 C C . SER A 1 88 ? 6.91 20.562 9.789 1 86.06 88 SER A C 1
ATOM 718 O O . SER A 1 88 ? 5.781 20.078 9.766 1 86.06 88 SER A O 1
ATOM 720 N N . THR A 1 89 ? 7.371 21.453 8.938 1 85.81 89 THR A N 1
ATOM 721 C CA . THR A 1 89 ? 6.445 21.984 7.945 1 85.81 89 THR A CA 1
ATOM 722 C C . THR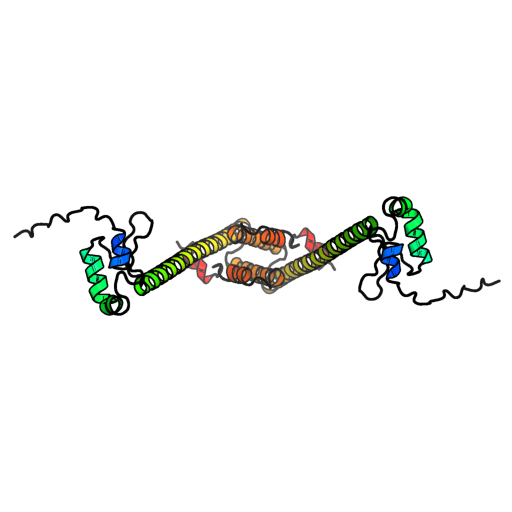 A 1 89 ? 6.059 20.906 6.93 1 85.81 89 THR A C 1
ATOM 724 O O . THR A 1 89 ? 4.895 20.812 6.535 1 85.81 89 THR A O 1
ATOM 727 N N . THR A 1 90 ? 7.023 20.125 6.512 1 86.75 90 THR A N 1
ATOM 728 C CA . THR A 1 90 ? 6.758 19.047 5.562 1 86.75 90 THR A CA 1
ATOM 729 C C . THR A 1 90 ? 5.781 18.031 6.156 1 86.75 90 THR A C 1
ATOM 731 O O . THR A 1 90 ? 4.855 17.578 5.477 1 86.75 90 THR A O 1
ATOM 734 N N . SER A 1 91 ? 6.035 17.688 7.348 1 87.12 91 SER A N 1
ATOM 735 C CA . SER A 1 91 ? 5.16 16.734 8.031 1 87.12 91 SER A CA 1
ATOM 736 C C . SER A 1 91 ? 3.732 17.266 8.117 1 87.12 91 SER A C 1
ATOM 738 O O . SER A 1 91 ? 2.771 16.516 7.945 1 87.12 91 SER A O 1
ATOM 740 N N . LEU A 1 92 ? 3.59 18.5 8.406 1 83.94 92 LEU A N 1
ATOM 741 C CA . LEU A 1 92 ? 2.271 19.109 8.539 1 83.94 92 LEU A CA 1
ATOM 742 C C . LEU A 1 92 ? 1.546 19.125 7.195 1 83.94 92 LEU A C 1
ATOM 744 O O . LEU A 1 92 ? 0.35 18.828 7.125 1 83.94 92 LEU A O 1
ATOM 748 N N . ILE A 1 93 ? 2.26 19.469 6.191 1 80.44 93 ILE A N 1
ATOM 749 C CA . ILE A 1 93 ? 1.663 19.5 4.859 1 80.44 93 ILE A CA 1
ATOM 750 C C . ILE A 1 93 ? 1.221 18.094 4.453 1 80.44 93 ILE A C 1
ATOM 752 O O . ILE A 1 93 ? 0.123 17.922 3.92 1 80.44 93 ILE A O 1
ATOM 756 N N . ARG A 1 94 ? 2.012 17.203 4.727 1 82.88 94 ARG A N 1
ATOM 757 C CA . ARG A 1 94 ? 1.684 15.805 4.418 1 82.88 94 ARG A CA 1
ATOM 758 C C . ARG A 1 94 ? 0.452 15.352 5.191 1 82.88 94 ARG A C 1
ATOM 760 O O . ARG A 1 94 ? -0.44 14.711 4.629 1 82.88 94 ARG A O 1
ATOM 767 N N . CYS A 1 95 ? 0.395 15.664 6.395 1 79.56 95 CYS A N 1
ATOM 768 C CA . CYS A 1 95 ? -0.732 15.305 7.246 1 79.56 95 CYS A CA 1
ATOM 769 C C . CYS A 1 95 ? -2.023 15.938 6.738 1 79.56 95 CYS A C 1
ATOM 771 O O . CYS A 1 95 ? -3.059 15.273 6.668 1 79.56 95 CYS A O 1
ATOM 773 N N . MET A 1 96 ? -1.888 17.109 6.348 1 79.38 96 MET A N 1
ATOM 774 C CA . MET A 1 96 ? -3.066 17.812 5.848 1 79.38 96 MET A CA 1
ATOM 775 C C . MET A 1 96 ? -3.555 17.188 4.543 1 79.38 96 MET A C 1
ATOM 777 O O . MET A 1 96 ? -4.758 17 4.352 1 79.38 96 MET A O 1
ATOM 781 N N . SER A 1 97 ? -2.643 16.844 3.736 1 87.81 97 SER A N 1
ATOM 782 C CA . SER A 1 97 ? -2.996 16.203 2.477 1 87.81 97 SER A CA 1
ATOM 783 C C . SER A 1 97 ? -3.631 14.836 2.713 1 87.81 97 SER A C 1
ATOM 785 O O . SER A 1 97 ? -4.629 14.492 2.078 1 87.81 97 SER A O 1
ATOM 787 N N . GLU A 1 98 ? -3.037 14.133 3.658 1 89.25 98 GLU A N 1
ATOM 788 C CA . GLU A 1 98 ? -3.57 12.812 3.986 1 89.25 98 GLU A CA 1
ATOM 789 C C . GLU A 1 98 ? -4.98 12.914 4.562 1 89.25 98 GLU A C 1
ATOM 791 O O . GLU A 1 98 ? -5.844 12.094 4.246 1 89.25 98 GLU A O 1
ATOM 796 N N . GLN A 1 99 ? -5.176 13.836 5.41 1 89.69 99 GLN A N 1
ATOM 797 C CA . GLN A 1 99 ? -6.5 14.055 5.984 1 89.69 99 GLN A CA 1
ATOM 798 C C . GLN A 1 99 ? -7.52 14.414 4.906 1 89.69 99 GLN A C 1
ATOM 800 O O . GLN A 1 99 ? -8.664 13.953 4.949 1 89.69 99 GLN A O 1
ATOM 805 N N . GLU A 1 100 ? -7.051 15.281 3.982 1 91.5 100 GLU A N 1
ATOM 806 C CA . GLU A 1 100 ? -7.922 15.633 2.863 1 91.5 100 GLU A CA 1
ATOM 807 C C . GLU A 1 100 ? -8.281 14.406 2.031 1 91.5 100 GLU A C 1
ATOM 809 O O . GLU A 1 100 ? -9.438 14.227 1.646 1 91.5 100 GLU A O 1
ATOM 814 N N . LYS A 1 101 ? -7.336 13.594 1.788 1 93.94 101 LYS A N 1
ATOM 815 C CA . LYS A 1 101 ? -7.574 12.367 1.034 1 93.94 101 LYS A CA 1
ATOM 816 C C . LYS A 1 101 ? -8.508 11.43 1.796 1 93.94 101 LYS A C 1
ATOM 818 O O . LYS A 1 101 ? -9.375 10.789 1.2 1 93.94 101 LYS A O 1
ATOM 823 N N . SER A 1 102 ? -8.312 11.359 3.062 1 94.75 102 SER A N 1
ATOM 824 C CA . SER A 1 102 ? -9.164 10.523 3.908 1 94.75 102 SER A CA 1
ATOM 825 C C . SER A 1 102 ? -10.617 10.977 3.85 1 94.75 102 SER A C 1
ATOM 827 O O . SER A 1 102 ? -11.523 10.148 3.711 1 94.75 102 SER A O 1
ATOM 829 N N . THR A 1 103 ? -10.883 12.219 3.941 1 92.31 103 THR A N 1
ATOM 830 C CA . THR A 1 103 ? -12.227 12.766 3.857 1 92.31 103 THR A CA 1
ATOM 831 C C . THR A 1 103 ? -12.828 12.516 2.477 1 92.31 103 THR A C 1
ATOM 833 O O . THR A 1 103 ? -14 12.156 2.359 1 92.31 103 THR A O 1
ATOM 836 N N . GLU A 1 104 ? -12.016 12.742 1.477 1 94.19 104 GLU A N 1
ATOM 837 C CA . GLU A 1 104 ? -12.477 12.461 0.122 1 94.19 104 GLU A CA 1
ATOM 838 C C . GLU A 1 104 ? -12.875 10.992 -0.031 1 94.19 104 GLU A C 1
ATOM 840 O O . GLU A 1 104 ? -13.898 10.68 -0.644 1 94.19 104 GLU A O 1
ATOM 845 N N . ALA A 1 105 ? -12.039 10.133 0.488 1 96.69 105 ALA A N 1
ATOM 846 C CA . ALA A 1 105 ? -12.344 8.711 0.448 1 96.69 105 ALA A CA 1
ATOM 847 C C . ALA A 1 105 ? -13.695 8.422 1.094 1 96.69 105 ALA A C 1
ATOM 849 O O . ALA A 1 105 ? -14.492 7.648 0.559 1 96.69 105 ALA A O 1
ATOM 850 N N . ALA A 1 106 ? -13.961 9.031 2.24 1 94.69 106 ALA A N 1
ATOM 851 C CA . ALA A 1 106 ? -15.25 8.859 2.916 1 94.69 106 ALA A CA 1
ATOM 852 C C . ALA A 1 106 ? -16.406 9.297 2.023 1 94.69 106 ALA A C 1
ATOM 854 O O . ALA A 1 106 ? -17.422 8.602 1.917 1 94.69 106 ALA A O 1
ATOM 855 N N . LEU A 1 107 ? -16.219 10.43 1.382 1 92.81 107 LEU A N 1
ATOM 856 C CA . LEU A 1 107 ? -17.25 10.961 0.502 1 92.81 107 LEU A CA 1
ATOM 857 C C . LEU A 1 107 ? -17.5 10.008 -0.667 1 92.81 107 LEU A C 1
ATOM 859 O O . LEU A 1 107 ? -18.656 9.82 -1.074 1 92.81 107 LEU A O 1
ATOM 863 N N . ARG A 1 108 ? -16.469 9.461 -1.236 1 95.19 108 ARG A N 1
ATOM 864 C CA . ARG A 1 108 ? -16.625 8.508 -2.334 1 95.19 108 ARG A CA 1
ATOM 865 C C . ARG A 1 108 ? -17.422 7.289 -1.898 1 95.19 108 ARG A C 1
ATOM 867 O O . ARG A 1 108 ? -18.266 6.793 -2.648 1 95.19 108 ARG A O 1
ATOM 874 N N . VAL A 1 109 ? -17.125 6.785 -0.714 1 96.81 109 VAL A N 1
ATOM 875 C CA . VAL A 1 109 ? -17.875 5.648 -0.184 1 96.81 109 VAL A CA 1
ATOM 876 C C . VAL A 1 109 ? -19.359 6.008 -0.071 1 96.81 109 VAL A C 1
ATOM 878 O O . VAL A 1 109 ? -20.219 5.242 -0.501 1 96.81 109 VAL A O 1
ATOM 881 N N . CYS A 1 110 ? -19.656 7.176 0.432 1 91 110 CYS A N 1
ATOM 882 C CA . CYS A 1 110 ? -21.031 7.629 0.572 1 91 110 CYS A CA 1
ATOM 883 C C . CYS A 1 110 ? -21.719 7.727 -0.787 1 91 110 CYS A C 1
ATOM 885 O O . CYS A 1 110 ? -22.875 7.352 -0.929 1 91 110 CYS A O 1
ATOM 887 N N . TRP A 1 111 ? -20.984 8.234 -1.688 1 93.19 111 TRP A N 1
ATOM 888 C CA . TRP A 1 111 ? -21.531 8.359 -3.039 1 93.19 111 TRP A CA 1
ATOM 889 C C . TRP A 1 111 ? -21.906 6.996 -3.604 1 93.19 111 TRP A C 1
ATOM 891 O O . TRP A 1 111 ? -22.984 6.824 -4.168 1 93.19 111 TRP A O 1
ATOM 901 N N . VAL A 1 112 ? -21.047 6.02 -3.482 1 95.75 112 VAL A N 1
ATOM 902 C CA . VAL A 1 112 ? -21.297 4.676 -4 1 95.75 112 VAL A CA 1
ATOM 903 C C . VAL A 1 112 ? -22.5 4.066 -3.299 1 95.75 112 VAL A C 1
ATOM 905 O O . VAL A 1 112 ? -23.375 3.49 -3.947 1 95.75 112 VAL A O 1
ATOM 908 N N . LEU A 1 113 ? -22.547 4.16 -1.996 1 94.94 113 LEU A N 1
ATOM 909 C CA . LEU A 1 113 ? -23.672 3.631 -1.241 1 94.94 113 LEU A CA 1
ATOM 910 C C . LEU A 1 113 ? -24.984 4.273 -1.692 1 94.94 113 LEU A C 1
ATOM 912 O O . LEU A 1 113 ? -25.984 3.582 -1.897 1 94.94 113 LEU A O 1
ATOM 916 N N . ASN A 1 114 ? -24.969 5.551 -1.858 1 91.5 114 ASN A N 1
ATOM 917 C CA . ASN A 1 114 ? -26.156 6.266 -2.326 1 91.5 114 ASN A CA 1
ATOM 918 C C . ASN A 1 114 ? -26.562 5.816 -3.725 1 91.5 114 ASN A C 1
ATOM 920 O O . ASN A 1 114 ? -27.75 5.621 -3.992 1 91.5 114 ASN A O 1
ATOM 924 N N . LYS A 1 115 ? -25.609 5.68 -4.602 1 92.75 115 LYS A N 1
ATOM 925 C CA . LYS A 1 115 ? -25.828 5.211 -5.965 1 92.75 115 LYS A CA 1
ATOM 926 C C . LYS A 1 115 ? -26.578 3.885 -5.977 1 92.75 115 LYS A C 1
ATOM 928 O O . LYS A 1 115 ? -27.406 3.648 -6.855 1 92.75 115 LYS A O 1
ATOM 933 N N . HIS A 1 116 ? -26.297 3.055 -4.984 1 94.75 116 HIS A N 1
ATOM 934 C CA . HIS A 1 116 ? -26.922 1.734 -4.914 1 94.75 116 HIS A CA 1
ATOM 935 C C . HIS A 1 116 ? -28.047 1.706 -3.883 1 94.75 116 HIS A C 1
ATOM 937 O O . HIS A 1 116 ? -28.484 0.632 -3.467 1 94.75 116 HIS A O 1
ATOM 943 N N . GLN A 1 117 ? -28.438 2.805 -3.354 1 95.19 117 GLN A N 1
ATOM 944 C CA . GLN A 1 117 ? -29.578 2.99 -2.451 1 95.19 117 GLN A CA 1
ATOM 945 C C . GLN A 1 117 ? -29.359 2.242 -1.14 1 95.19 117 GLN A C 1
ATOM 947 O O . GLN A 1 117 ? -30.266 1.574 -0.645 1 95.19 117 GLN A O 1
ATOM 952 N N . LYS A 1 118 ? -28.141 2.279 -0.672 1 93.62 118 LYS A N 1
ATOM 953 C CA . LYS A 1 118 ? -27.812 1.726 0.637 1 93.62 118 LYS A CA 1
ATOM 954 C C . LYS A 1 118 ? -27.719 2.826 1.691 1 93.62 118 LYS A C 1
ATOM 956 O O . LYS A 1 118 ? -27.25 3.93 1.404 1 93.62 118 LYS A O 1
ATOM 961 N N . PRO A 1 119 ? -28.203 2.506 2.883 1 91.56 119 PRO A N 1
ATOM 962 C CA . PRO A 1 119 ? -28.125 3.516 3.941 1 91.56 119 PRO A CA 1
ATOM 963 C C . PRO A 1 119 ? -26.688 3.854 4.34 1 91.56 119 PRO A C 1
ATOM 965 O O . PRO A 1 119 ? -25.797 3.018 4.195 1 91.56 119 PRO A O 1
ATOM 968 N N . PHE A 1 120 ? -26.562 5.027 4.793 1 88.5 120 PHE A N 1
ATOM 969 C CA . PHE A 1 120 ? -25.234 5.492 5.199 1 88.5 120 PHE A CA 1
ATOM 970 C C . PHE A 1 120 ? -24.688 4.633 6.328 1 88.5 120 PHE A C 1
ATOM 972 O O . PHE A 1 120 ? -23.469 4.473 6.457 1 88.5 120 PHE A O 1
ATOM 979 N N . SER A 1 121 ? -25.531 4.098 7.148 1 89.94 121 SER A N 1
ATOM 980 C CA . SER A 1 121 ? -25.094 3.258 8.266 1 89.94 121 SER A CA 1
ATOM 981 C C . SER A 1 121 ? -24.281 2.066 7.773 1 89.94 121 SER A C 1
ATOM 983 O O . SER A 1 121 ? -23.469 1.523 8.516 1 89.94 121 SER A O 1
ATOM 985 N N . ASP A 1 122 ? -24.438 1.742 6.539 1 95 122 ASP A N 1
ATOM 986 C CA . ASP A 1 122 ? -23.703 0.622 5.961 1 95 122 ASP A CA 1
ATOM 987 C C . ASP A 1 122 ? -22.234 0.98 5.75 1 95 122 ASP A C 1
ATOM 989 O O . ASP A 1 122 ? -21.391 0.099 5.527 1 95 122 ASP A O 1
ATOM 993 N N . SER A 1 123 ? -21.891 2.258 5.887 1 95.06 123 SER A N 1
ATOM 994 C CA . SER A 1 123 ? -20.5 2.68 5.707 1 95.06 123 SER A CA 1
ATOM 995 C C . SER A 1 123 ? -19.594 2.049 6.754 1 95.06 123 SER A C 1
ATOM 997 O O . SER A 1 123 ? -18.422 1.772 6.484 1 95.06 123 SER A O 1
ATOM 999 N N . GLU A 1 124 ? -20.109 1.851 7.914 1 94.94 124 GLU A N 1
ATOM 1000 C CA . GLU A 1 124 ? -19.312 1.204 8.961 1 94.94 124 GLU A CA 1
ATOM 1001 C C . GLU A 1 124 ? -19 -0.246 8.602 1 94.94 124 GLU A C 1
ATOM 1003 O O . GLU A 1 124 ? -17.922 -0.75 8.906 1 94.94 124 GLU A O 1
ATOM 1008 N N . ILE A 1 125 ? -19.984 -0.862 8.039 1 96.19 125 ILE A N 1
ATOM 1009 C CA . ILE A 1 125 ? -19.797 -2.238 7.594 1 96.19 125 ILE A CA 1
ATOM 1010 C C . ILE A 1 125 ? -18.766 -2.281 6.473 1 96.19 125 ILE A C 1
ATOM 1012 O O . ILE A 1 125 ? -17.891 -3.152 6.461 1 96.19 125 ILE A O 1
ATOM 1016 N N . VAL A 1 126 ? -18.828 -1.351 5.586 1 97.31 126 VAL A N 1
ATOM 1017 C CA . VAL A 1 126 ? -17.859 -1.237 4.496 1 97.31 126 VAL A CA 1
ATOM 1018 C C . VAL A 1 126 ? -16.453 -1.063 5.062 1 97.31 126 VAL A C 1
ATOM 1020 O O . VAL A 1 126 ? -15.516 -1.716 4.613 1 97.31 126 VAL A O 1
ATOM 1023 N N . LYS A 1 127 ? -16.391 -0.19 6.055 1 96.75 127 LYS A N 1
ATOM 1024 C CA . LYS A 1 127 ? -15.094 0.044 6.68 1 96.75 127 LYS A CA 1
ATOM 1025 C C . LYS A 1 127 ? -14.547 -1.234 7.309 1 96.75 127 LYS A C 1
ATOM 1027 O O . LYS A 1 127 ? -13.359 -1.543 7.168 1 96.75 127 LYS A O 1
ATOM 1032 N N . GLU A 1 128 ? -15.383 -1.938 7.973 1 97 128 GLU A N 1
ATOM 1033 C CA . GLU A 1 128 ? -14.961 -3.197 8.578 1 97 128 GLU A CA 1
ATOM 1034 C 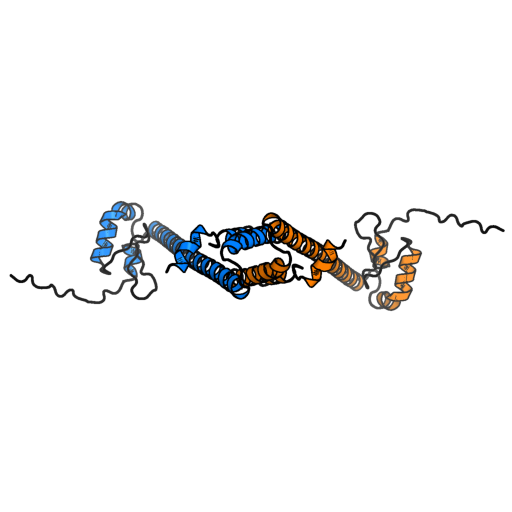C . GLU A 1 128 ? -14.484 -4.188 7.516 1 97 128 GLU A C 1
ATOM 1036 O O . GLU A 1 128 ? -13.461 -4.848 7.691 1 97 128 GLU A O 1
ATOM 1041 N N . CYS A 1 129 ? -15.203 -4.305 6.422 1 97.06 129 CYS A N 1
ATOM 1042 C CA . CYS A 1 129 ? -14.797 -5.16 5.316 1 97.06 129 CYS A CA 1
ATOM 1043 C C . CYS A 1 129 ? -13.43 -4.754 4.789 1 97.06 129 CYS A C 1
ATOM 1045 O O . CYS A 1 129 ? -12.555 -5.602 4.59 1 97.06 129 CYS A O 1
ATOM 1047 N N . MET A 1 130 ? -13.211 -3.453 4.633 1 97.81 130 MET A N 1
ATOM 1048 C CA . MET A 1 130 ? -11.953 -2.947 4.094 1 97.81 130 MET A CA 1
ATOM 1049 C C . MET A 1 130 ? -10.789 -3.277 5.023 1 97.81 130 MET A C 1
ATOM 1051 O O . MET A 1 130 ? -9.703 -3.639 4.566 1 97.81 130 MET A O 1
ATOM 1055 N N . LEU A 1 131 ? -11.055 -3.135 6.266 1 97.19 131 LEU A N 1
ATOM 1056 C CA . LEU A 1 131 ? -10 -3.406 7.238 1 97.19 131 LEU A CA 1
ATOM 1057 C C . LEU A 1 131 ? -9.625 -4.883 7.234 1 97.19 131 LEU A C 1
ATOM 1059 O O . LEU A 1 131 ? -8.445 -5.23 7.328 1 97.19 131 LEU A O 1
ATOM 1063 N N . GLU A 1 132 ? -10.578 -5.777 7.129 1 96.31 132 GLU A N 1
ATOM 1064 C CA . GLU A 1 132 ? -10.297 -7.207 7.02 1 96.31 132 GLU A CA 1
ATOM 1065 C C . GLU A 1 132 ? -9.484 -7.516 5.762 1 96.31 132 GLU A C 1
ATOM 1067 O O . GLU A 1 132 ? -8.508 -8.266 5.816 1 96.31 132 GLU A O 1
ATOM 1072 N N . VAL A 1 133 ? -9.883 -6.922 4.676 1 97.62 133 VAL A N 1
ATOM 1073 C CA . VAL A 1 133 ? -9.195 -7.121 3.404 1 97.62 133 VAL A CA 1
ATOM 1074 C C . VAL A 1 133 ? -7.762 -6.613 3.508 1 97.62 133 VAL A C 1
ATOM 1076 O O . VAL A 1 133 ? -6.82 -7.305 3.113 1 97.62 133 VAL A O 1
ATOM 1079 N N . ALA A 1 134 ? -7.625 -5.402 4.059 1 97.06 134 ALA A N 1
ATOM 1080 C CA . ALA A 1 134 ? -6.297 -4.809 4.18 1 97.06 134 ALA A CA 1
ATOM 1081 C C . ALA A 1 134 ? -5.391 -5.672 5.059 1 97.06 134 ALA A C 1
ATOM 1083 O O . ALA A 1 134 ? -4.203 -5.828 4.773 1 97.06 134 ALA A O 1
ATOM 1084 N N . THR A 1 135 ? -5.953 -6.215 6.062 1 95.56 135 THR A N 1
ATOM 1085 C CA . THR A 1 135 ? -5.188 -7.047 6.984 1 95.56 135 THR A CA 1
ATOM 1086 C C . THR A 1 135 ? -4.691 -8.312 6.293 1 95.56 135 THR A C 1
ATOM 1088 O O . THR A 1 135 ? -3.572 -8.766 6.539 1 95.56 135 THR A O 1
ATOM 1091 N N . VAL A 1 136 ? -5.516 -8.875 5.449 1 95.44 136 VAL A N 1
ATOM 1092 C CA . VAL A 1 136 ? -5.164 -10.109 4.762 1 95.44 136 VAL A CA 1
ATOM 1093 C C . VAL A 1 136 ? -4.148 -9.82 3.658 1 95.44 136 VAL A C 1
ATOM 1095 O O . VAL A 1 136 ? -3.131 -10.508 3.547 1 95.44 136 VAL A O 1
ATOM 1098 N N . LEU A 1 137 ? -4.391 -8.789 2.912 1 95.62 137 LEU A N 1
ATOM 1099 C CA . LEU A 1 137 ? -3.6 -8.531 1.712 1 95.62 137 LEU A CA 1
ATOM 1100 C C . LEU A 1 137 ? -2.322 -7.77 2.053 1 95.62 137 LEU A C 1
ATOM 1102 O O . LEU A 1 137 ? -1.299 -7.938 1.388 1 95.62 137 LEU A O 1
ATOM 1106 N N . PHE A 1 138 ? -2.43 -6.941 3.102 1 94.25 138 PHE A N 1
ATOM 1107 C CA . PHE A 1 138 ? -1.336 -5.996 3.287 1 94.25 138 PHE A CA 1
ATOM 1108 C C . PHE A 1 138 ? -0.825 -6.035 4.723 1 94.25 138 PHE A C 1
ATOM 1110 O O . PHE A 1 138 ? -0.44 -5.004 5.277 1 94.25 138 PHE A O 1
ATOM 1117 N N . GLN A 1 139 ? -0.801 -7.07 5.234 1 88.75 139 GLN A N 1
ATOM 1118 C CA . GLN A 1 139 ? -0.414 -7.262 6.629 1 88.75 139 GLN A CA 1
ATOM 1119 C C . GLN A 1 139 ? 0.962 -6.66 6.902 1 88.75 139 GLN A C 1
ATOM 1121 O O . GLN A 1 139 ? 1.209 -6.137 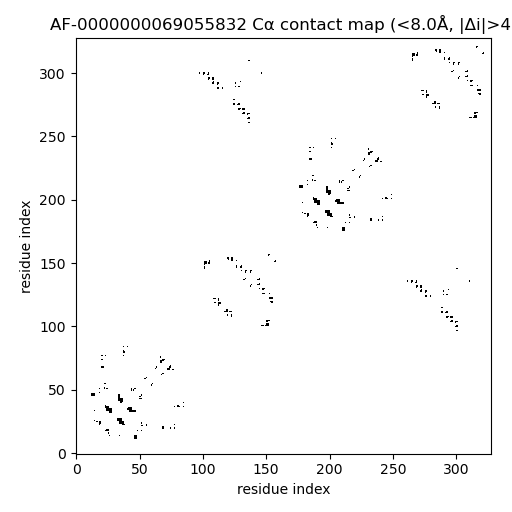7.992 1 88.75 139 GLN A O 1
ATOM 1126 N N . GLU A 1 140 ? 1.824 -6.699 5.914 1 89.62 140 GLU A N 1
ATOM 1127 C CA . GLU A 1 140 ? 3.195 -6.23 6.098 1 89.62 140 GLU A CA 1
ATOM 1128 C C . GLU A 1 140 ? 3.285 -4.715 5.941 1 89.62 140 GLU A C 1
ATOM 1130 O O . GLU A 1 140 ? 4.305 -4.109 6.281 1 89.62 140 GLU A O 1
ATOM 1135 N N . ASN A 1 141 ? 2.285 -4.184 5.426 1 91.81 141 ASN A N 1
ATOM 1136 C CA . ASN A 1 141 ? 2.236 -2.738 5.227 1 91.81 141 ASN A CA 1
ATOM 1137 C C . ASN A 1 141 ? 1.209 -2.078 6.141 1 91.81 141 ASN A C 1
ATOM 1139 O O . ASN A 1 141 ? 0.107 -1.742 5.703 1 91.81 141 ASN A O 1
ATOM 1143 N N . LYS A 1 142 ? 1.577 -1.756 7.293 1 92.25 142 LYS A N 1
ATOM 1144 C CA . LYS A 1 142 ? 0.694 -1.243 8.336 1 92.25 142 LYS A CA 1
ATOM 1145 C C . LYS A 1 142 ? 0.142 0.13 7.965 1 92.25 142 LYS A C 1
ATOM 1147 O O . LYS A 1 142 ? -0.95 0.504 8.398 1 92.25 142 LYS A O 1
ATOM 1152 N N . LYS A 1 143 ? 0.923 0.821 7.184 1 92.69 143 LYS A N 1
ATOM 1153 C CA . LYS A 1 143 ? 0.485 2.152 6.777 1 92.69 143 LYS A CA 1
ATOM 1154 C C . LYS A 1 143 ? -0.832 2.088 6.008 1 92.69 143 LYS A C 1
ATOM 1156 O O . LYS A 1 143 ? -1.679 2.975 6.141 1 92.69 143 LYS A O 1
ATOM 1161 N N . ILE A 1 144 ? -1.008 1.035 5.23 1 94.88 144 ILE A N 1
ATOM 1162 C CA . ILE A 1 144 ? -2.229 0.876 4.445 1 94.88 144 ILE A CA 1
ATOM 1163 C C . ILE A 1 144 ? -3.416 0.653 5.383 1 94.88 144 ILE A C 1
ATOM 1165 O O . ILE A 1 144 ? -4.457 1.299 5.238 1 94.88 144 ILE A O 1
ATOM 1169 N N . VAL A 1 145 ? -3.225 -0.182 6.328 1 94.56 145 VAL A N 1
ATOM 1170 C CA . VAL A 1 145 ? -4.277 -0.503 7.285 1 94.56 145 VAL A CA 1
ATOM 1171 C C . VAL A 1 145 ? -4.645 0.743 8.086 1 94.56 145 VAL A C 1
ATOM 1173 O O . VAL A 1 145 ? -5.828 1.053 8.258 1 94.56 145 VAL A O 1
ATOM 1176 N N . THR A 1 146 ? -3.693 1.449 8.5 1 94.06 146 THR A N 1
ATOM 1177 C CA . THR A 1 146 ? -3.928 2.646 9.297 1 94.06 146 THR A CA 1
ATOM 1178 C C . THR A 1 146 ? -4.648 3.713 8.477 1 94.06 146 THR A C 1
ATOM 1180 O O . THR A 1 146 ? -5.52 4.418 8.992 1 94.06 146 THR A O 1
ATOM 1183 N N . SER A 1 147 ? -4.238 3.842 7.211 1 94.56 147 SER A N 1
ATOM 1184 C CA . SER A 1 147 ? -4.879 4.824 6.34 1 94.56 147 SER A CA 1
ATOM 1185 C C . SER A 1 147 ? -6.375 4.547 6.207 1 94.56 147 SER A C 1
ATOM 1187 O O . SER A 1 147 ? -7.18 5.48 6.156 1 94.56 147 SER A O 1
ATOM 1189 N N . ILE A 1 148 ? -6.691 3.305 6.16 1 95 148 ILE A N 1
ATOM 1190 C CA . ILE A 1 148 ? -8.094 2.914 6.043 1 95 148 ILE A CA 1
ATOM 1191 C C . ILE A 1 148 ? -8.805 3.143 7.375 1 95 148 ILE A C 1
ATOM 1193 O O . ILE A 1 148 ? -9.953 3.6 7.406 1 95 148 ILE A O 1
ATOM 1197 N N . GLN A 1 149 ? -8.133 2.848 8.414 1 94.06 149 GLN A N 1
ATOM 1198 C CA . GLN A 1 149 ? -8.68 3.053 9.758 1 94.06 149 GLN A CA 1
ATOM 1199 C C . GLN A 1 149 ? -9.023 4.52 9.992 1 94.06 149 GLN A C 1
ATOM 1201 O O . GLN A 1 149 ? -9.992 4.836 10.688 1 94.06 149 GLN A O 1
ATOM 1206 N N . ASP A 1 150 ? -8.359 5.367 9.391 1 93.38 150 ASP A N 1
ATOM 1207 C CA . ASP A 1 150 ? -8.469 6.801 9.641 1 93.38 150 ASP A CA 1
ATOM 1208 C C . ASP A 1 150 ? -9.594 7.414 8.812 1 93.38 150 ASP A C 1
ATOM 1210 O O . ASP A 1 150 ? -9.945 8.578 9 1 93.38 150 ASP A O 1
ATOM 1214 N N . ILE A 1 151 ? -10.141 6.719 7.871 1 95.06 151 ILE A N 1
ATOM 1215 C CA . ILE A 1 151 ? -11.25 7.242 7.09 1 95.06 151 ILE A CA 1
ATOM 1216 C C . ILE A 1 151 ? -12.453 7.473 7.996 1 95.06 151 ILE A C 1
ATOM 1218 O O . ILE A 1 151 ? -12.867 6.57 8.734 1 95.06 151 ILE A O 1
ATOM 1222 N N . PRO A 1 152 ? -13.008 8.602 7.98 1 92.81 152 PRO A N 1
ATOM 1223 C CA . PRO A 1 152 ? -14.125 8.914 8.875 1 92.81 152 PRO A CA 1
ATOM 1224 C C . PRO A 1 152 ? -15.461 8.359 8.375 1 92.81 152 PRO A C 1
ATOM 1226 O O . PRO A 1 152 ? -16.266 9.109 7.812 1 92.81 152 PRO A O 1
ATOM 1229 N N . LEU A 1 153 ? -15.711 7.113 8.438 1 90.62 153 LEU A N 1
ATOM 1230 C CA . LEU A 1 153 ? -16.938 6.461 8 1 90.62 153 LEU A CA 1
ATOM 1231 C C . LEU A 1 153 ? -17.812 6.086 9.195 1 90.62 153 LEU A C 1
ATOM 1233 O O . LEU A 1 153 ? -18.812 5.387 9.047 1 90.62 153 LEU A O 1
ATOM 1237 N N . SER A 1 154 ? -17.641 6.523 10.352 1 71.12 154 SER A N 1
ATOM 1238 C CA . SER A 1 154 ? -18.5 6.199 11.484 1 71.12 154 SER A CA 1
ATOM 1239 C C . SER A 1 154 ? -19.703 7.133 11.562 1 71.12 154 SER A C 1
ATOM 1241 O O . SER A 1 154 ? -19.641 8.266 11.07 1 71.12 154 SER A O 1
ATOM 1243 N N . ALA A 1 155 ? -20.891 6.465 11.727 1 56.56 155 ALA A N 1
ATOM 1244 C CA . ALA A 1 155 ? -22.125 7.238 11.898 1 56.56 155 ALA A CA 1
ATOM 1245 C C . ALA A 1 155 ? -21.859 8.523 12.68 1 56.56 155 ALA A C 1
ATOM 1247 O O . ALA A 1 155 ? -22.453 9.562 12.391 1 56.56 155 ALA A O 1
ATOM 1248 N N . ARG A 1 156 ? -21.047 8.406 13.547 1 53.59 156 ARG A N 1
ATOM 1249 C CA . ARG A 1 156 ? -20.891 9.578 14.414 1 53.59 156 ARG A CA 1
ATOM 1250 C C . ARG A 1 156 ? -20.188 10.711 13.672 1 53.59 156 ARG A C 1
ATOM 1252 O O . ARG A 1 156 ? -20.516 11.883 13.875 1 53.59 156 ARG A O 1
ATOM 1259 N N . SER A 1 157 ? -19.359 10.289 12.812 1 51.09 157 SER A N 1
ATOM 1260 C CA . SER A 1 157 ? -18.625 11.352 12.141 1 51.09 157 SER A CA 1
ATOM 1261 C C . SER A 1 157 ? -19.484 12.055 11.102 1 51.09 157 SER A C 1
ATOM 1263 O O . SER A 1 157 ? -19.391 13.273 10.922 1 51.09 157 SER A O 1
ATOM 1265 N N . ASN A 1 158 ? -20.281 11.383 10.281 1 49.09 158 ASN A N 1
ATOM 1266 C CA . ASN A 1 158 ? -21 11.961 9.156 1 49.09 158 ASN A CA 1
ATOM 1267 C C . ASN A 1 158 ? -22.328 12.555 9.586 1 49.09 158 ASN A C 1
ATOM 1269 O O . ASN A 1 158 ? -22.969 13.289 8.82 1 49.09 158 ASN A O 1
ATOM 1273 N N . THR A 1 159 ? -22.891 12.031 10.602 1 43.97 159 THR A N 1
ATOM 1274 C CA . THR A 1 159 ? -24.125 12.719 10.969 1 43.97 159 THR A CA 1
ATOM 1275 C C . THR A 1 159 ? -23.922 14.234 10.945 1 43.97 159 THR A C 1
ATOM 1277 O O . THR A 1 159 ? -24.812 14.984 10.562 1 43.97 159 THR A O 1
ATOM 1280 N N . ARG A 1 160 ? -22.797 14.617 11.195 1 40.28 160 ARG A N 1
ATOM 1281 C CA . ARG A 1 160 ? -22.656 16.062 11.25 1 40.28 160 ARG A CA 1
ATOM 1282 C C . ARG A 1 160 ? -22.625 16.672 9.852 1 40.28 160 ARG A C 1
ATOM 1284 O O . ARG A 1 160 ? -22.969 17.828 9.656 1 40.28 160 ARG A O 1
ATOM 1291 N N . ARG A 1 161 ? -22.125 16 8.883 1 41.25 161 ARG A N 1
ATOM 1292 C CA . ARG A 1 161 ? -21.938 16.641 7.586 1 41.25 161 ARG A CA 1
ATOM 1293 C C . ARG A 1 161 ? -23.234 16.688 6.797 1 41.25 161 ARG A C 1
ATOM 1295 O O . ARG A 1 161 ? -23.406 17.547 5.926 1 41.25 161 ARG A O 1
ATOM 1302 N N . THR A 1 162 ? -24.031 15.688 6.785 1 39 162 THR A N 1
ATOM 1303 C CA . THR A 1 162 ? -25.297 15.727 6.047 1 39 162 THR A CA 1
ATOM 1304 C C . THR A 1 162 ? -26.203 16.828 6.574 1 39 162 THR A C 1
ATOM 1306 O O . THR A 1 162 ? -27.203 17.172 5.945 1 39 162 THR A O 1
ATOM 1309 N N . GLU A 1 163 ? -25.984 17.281 7.762 1 35.66 163 GLU A N 1
ATOM 1310 C CA . GLU A 1 163 ? -26.812 18.359 8.258 1 35.66 163 GLU A CA 1
ATOM 1311 C C . GLU A 1 163 ? -26.328 19.719 7.762 1 35.66 163 GLU A C 1
ATOM 1313 O O . GLU A 1 163 ? -27 20.734 7.941 1 35.66 163 GLU A O 1
ATOM 1318 N N . MET A 1 164 ? -25.125 19.688 7.215 1 30.62 164 MET A N 1
ATOM 1319 C CA . MET A 1 164 ? -24.844 21.031 6.742 1 30.62 164 MET A CA 1
ATOM 1320 C C . MET A 1 164 ? -25.406 21.25 5.34 1 30.62 164 MET A C 1
ATOM 1322 O O . MET A 1 164 ? -25.297 20.375 4.484 1 30.62 164 MET A O 1
ATOM 1326 N N . MET B 1 1 ? 3.461 -68.438 -18.891 1 33.09 1 MET B N 1
ATOM 1327 C CA . MET B 1 1 ? 4.742 -67.938 -18.406 1 33.09 1 MET B CA 1
ATOM 1328 C C . MET B 1 1 ? 4.605 -66.5 -17.875 1 33.09 1 MET B C 1
ATOM 1330 O O . MET B 1 1 ? 4.199 -65.625 -18.609 1 33.09 1 MET B O 1
ATOM 1334 N N . LEU B 1 2 ? 4.176 -66.5 -16.656 1 38.44 2 LEU B N 1
ATOM 1335 C CA . LEU B 1 2 ? 3.844 -65.25 -16 1 38.44 2 LEU B CA 1
ATOM 1336 C C . LEU B 1 2 ? 5.02 -64.312 -16.047 1 38.44 2 LEU B C 1
ATOM 1338 O O . LEU B 1 2 ? 6.148 -64.688 -15.711 1 38.44 2 LEU B O 1
ATOM 1342 N N . SER B 1 3 ? 5.137 -63.562 -17.047 1 35.16 3 SER B N 1
ATOM 1343 C CA . SER B 1 3 ? 6.305 -62.688 -17.203 1 35.16 3 SER B CA 1
ATOM 1344 C C . SER B 1 3 ? 6.797 -62.188 -15.852 1 35.16 3 SER B C 1
ATOM 1346 O O . SER B 1 3 ? 5.992 -61.906 -14.953 1 35.16 3 SER B O 1
ATOM 1348 N N . LYS B 1 4 ? 7.961 -62.688 -15.398 1 43.56 4 LYS B N 1
ATOM 1349 C CA . LYS B 1 4 ? 8.648 -62.219 -14.195 1 43.56 4 LYS B CA 1
ATOM 1350 C C . LYS B 1 4 ? 8.484 -60.719 -14.031 1 43.56 4 LYS B C 1
ATOM 1352 O O . LYS B 1 4 ? 8.766 -59.938 -14.953 1 43.56 4 LYS B O 1
ATOM 1357 N N . LYS B 1 5 ? 7.391 -60.406 -13.406 1 43.38 5 LYS B N 1
ATOM 1358 C CA . LYS B 1 5 ? 7.348 -59 -12.984 1 43.38 5 LYS B CA 1
ATOM 1359 C C . LYS B 1 5 ? 8.758 -58.438 -12.758 1 43.38 5 LYS B C 1
ATOM 1361 O O . LYS B 1 5 ? 9.539 -59.031 -12.008 1 43.38 5 LYS B O 1
ATOM 1366 N N . ARG B 1 6 ? 9.461 -57.969 -13.703 1 41.59 6 ARG B N 1
ATOM 1367 C CA . ARG B 1 6 ? 10.758 -57.312 -13.531 1 41.59 6 ARG B CA 1
ATOM 1368 C C . ARG B 1 6 ? 10.82 -56.594 -12.195 1 41.59 6 ARG B C 1
ATOM 1370 O O . ARG B 1 6 ? 9.828 -56.031 -11.742 1 41.59 6 ARG B O 1
ATOM 1377 N N . LYS B 1 7 ? 11.508 -57.156 -11.359 1 42.88 7 LYS B N 1
ATOM 1378 C CA . LYS B 1 7 ? 11.875 -56.406 -10.156 1 42.88 7 LYS B CA 1
ATOM 1379 C C . LYS B 1 7 ? 12.055 -54.906 -10.453 1 42.88 7 LYS B C 1
ATOM 1381 O O . LYS B 1 7 ? 12.914 -54.531 -11.25 1 42.88 7 LYS B O 1
ATOM 1386 N N . ILE B 1 8 ? 10.859 -54.188 -10.82 1 43.81 8 ILE B N 1
ATOM 1387 C CA . ILE B 1 8 ? 11.008 -52.75 -10.742 1 43.81 8 ILE B CA 1
ATOM 1388 C C . ILE B 1 8 ? 12.055 -52.375 -9.68 1 43.81 8 ILE B C 1
ATOM 1390 O O . ILE B 1 8 ? 11.883 -52.719 -8.5 1 43.81 8 ILE B O 1
ATOM 1394 N N . ASP B 1 9 ? 13.211 -52.688 -9.852 1 41.28 9 ASP B N 1
ATOM 1395 C CA . ASP B 1 9 ? 14.227 -52.156 -8.953 1 41.28 9 ASP B CA 1
ATOM 1396 C C . ASP B 1 9 ? 13.766 -50.812 -8.352 1 41.28 9 ASP B C 1
ATOM 1398 O O . ASP B 1 9 ? 13.5 -49.875 -9.086 1 41.28 9 ASP B O 1
ATOM 1402 N N . SER B 1 10 ? 12.781 -50.812 -7.523 1 44.41 10 SER B N 1
ATOM 1403 C CA . SER B 1 10 ? 12.445 -49.688 -6.668 1 44.41 10 SER B CA 1
ATOM 1404 C C . SER B 1 10 ? 13.688 -48.875 -6.289 1 44.41 10 SER B C 1
ATOM 1406 O O . SER B 1 10 ? 13.938 -48.625 -5.109 1 44.41 10 SER B O 1
ATOM 1408 N N . GLU B 1 11 ? 14.922 -49.344 -6.645 1 44.44 11 GLU B N 1
ATOM 1409 C CA . GLU B 1 11 ? 16.047 -48.531 -6.188 1 44.44 11 GLU B CA 1
ATOM 1410 C C . GLU B 1 11 ? 15.734 -47.031 -6.289 1 44.44 11 GLU B C 1
ATOM 1412 O O . GLU B 1 11 ? 15.32 -46.562 -7.348 1 44.44 11 GLU B O 1
ATOM 1417 N N . ASN B 1 12 ? 15.086 -46.438 -5.289 1 52.84 12 ASN B N 1
ATOM 1418 C CA . ASN B 1 12 ? 15.023 -45 -5.062 1 52.84 12 ASN B CA 1
ATOM 1419 C C . ASN B 1 12 ? 16.172 -44.281 -5.75 1 52.84 12 ASN B C 1
ATOM 1421 O O . ASN B 1 12 ? 17.344 -44.469 -5.398 1 52.84 12 ASN B O 1
ATOM 1425 N N . ARG B 1 13 ? 16.219 -44.219 -7.031 1 67.69 13 ARG B N 1
ATOM 1426 C CA . ARG B 1 13 ? 17.312 -43.594 -7.785 1 67.69 13 ARG B CA 1
ATOM 1427 C C . ARG B 1 13 ? 17.484 -42.125 -7.414 1 67.69 13 ARG B C 1
ATOM 1429 O O . ARG B 1 13 ? 16.516 -41.375 -7.406 1 67.69 13 ARG B O 1
ATOM 1436 N N . LYS B 1 14 ? 18.5 -42 -6.648 1 84.25 14 LYS B N 1
ATOM 1437 C CA . LYS B 1 14 ? 18.859 -40.688 -6.168 1 84.25 14 LYS B CA 1
ATOM 1438 C C . LYS B 1 14 ? 19.328 -39.781 -7.312 1 84.25 14 LYS B C 1
ATOM 1440 O O . LYS B 1 14 ? 20.078 -40.219 -8.188 1 84.25 14 LYS B O 1
ATOM 1445 N N . PHE B 1 15 ? 18.781 -38.656 -7.387 1 92.19 15 PHE B N 1
ATOM 1446 C CA . PHE B 1 15 ? 19.219 -37.656 -8.359 1 92.19 15 PHE B CA 1
ATOM 1447 C C . PHE B 1 15 ? 20.656 -37.281 -8.117 1 92.19 15 PHE B C 1
ATOM 1449 O O . PHE B 1 15 ? 21.047 -36.969 -6.988 1 92.19 15 PHE B O 1
ATOM 1456 N N . MET B 1 16 ? 21.469 -37.312 -9.18 1 91.56 16 MET B N 1
ATOM 1457 C CA . MET B 1 16 ? 22.875 -36.938 -9.055 1 91.56 16 MET B CA 1
ATOM 1458 C C . MET B 1 16 ? 23.094 -35.531 -9.562 1 91.56 16 MET B C 1
ATOM 1460 O O . MET B 1 16 ? 22.672 -35.156 -10.664 1 91.56 16 MET B O 1
ATOM 1464 N N . ASN B 1 17 ? 23.859 -34.812 -8.867 1 90.25 17 ASN B N 1
ATOM 1465 C CA . ASN B 1 17 ? 24.094 -33.406 -9.188 1 90.25 17 ASN B CA 1
ATOM 1466 C C . ASN B 1 17 ? 24.781 -33.25 -10.539 1 90.25 17 ASN B C 1
ATOM 1468 O O . ASN B 1 17 ? 24.594 -32.25 -11.227 1 90.25 17 ASN B O 1
ATOM 1472 N N . GLU B 1 18 ? 25.594 -34.25 -10.867 1 91.88 18 GLU B N 1
ATOM 1473 C CA . GLU B 1 18 ? 26.312 -34.188 -12.141 1 91.88 18 GLU B CA 1
ATOM 1474 C C . GLU B 1 18 ? 25.344 -34.125 -13.312 1 91.88 18 GLU B C 1
ATOM 1476 O O . GLU B 1 18 ? 25.703 -33.625 -14.391 1 91.88 18 GLU B O 1
ATOM 1481 N N . TRP B 1 19 ? 24.109 -34.625 -13.07 1 93.19 19 TRP B N 1
ATOM 1482 C CA . TRP B 1 19 ? 23.125 -34.656 -14.141 1 93.19 19 TRP B CA 1
ATOM 1483 C C . TRP B 1 19 ? 22.672 -33.25 -14.523 1 93.19 19 TRP B C 1
ATOM 1485 O O . TRP B 1 19 ? 22.141 -33.031 -15.617 1 93.19 19 TRP B O 1
ATOM 1495 N N . THR B 1 20 ? 22.906 -32.281 -13.703 1 93.75 20 THR B N 1
ATOM 1496 C CA . THR B 1 20 ? 22.609 -30.891 -14.008 1 93.75 20 THR B CA 1
ATOM 1497 C C . THR B 1 20 ? 23.547 -30.375 -15.086 1 93.75 20 THR B C 1
ATOM 1499 O O . THR B 1 20 ? 23.125 -29.719 -16.031 1 93.75 20 THR B O 1
ATOM 1502 N N . GLU B 1 21 ? 24.797 -30.766 -14.922 1 90.94 21 GLU B N 1
ATOM 1503 C CA . GLU B 1 21 ? 25.781 -30.328 -15.906 1 90.94 21 GLU B CA 1
ATOM 1504 C C . GLU B 1 21 ? 25.703 -31.156 -17.188 1 90.94 21 GLU B C 1
ATOM 1506 O O . GLU B 1 21 ? 25.844 -30.625 -18.281 1 90.94 21 GLU B O 1
ATOM 1511 N N . LEU B 1 22 ? 25.422 -32.406 -17 1 89.94 22 LEU B N 1
ATOM 1512 C CA . LEU B 1 22 ? 25.469 -33.312 -18.141 1 89.94 22 LEU B CA 1
ATOM 1513 C C . LEU B 1 22 ? 24.188 -33.219 -18.969 1 89.94 22 LEU B C 1
ATOM 1515 O O . LEU B 1 22 ? 24.234 -33.25 -20.188 1 89.94 22 LEU B O 1
ATOM 1519 N N . TYR B 1 23 ? 23.031 -33.094 -18.172 1 92.5 23 TYR B N 1
ATOM 1520 C CA . TYR B 1 23 ? 21.766 -33.25 -18.875 1 92.5 23 TYR B CA 1
ATOM 1521 C C . TYR B 1 23 ? 20.844 -32.062 -18.609 1 92.5 23 TYR B C 1
ATOM 1523 O O . TYR B 1 23 ? 19.703 -32.031 -19.078 1 92.5 23 TYR B O 1
ATOM 1531 N N . CYS B 1 24 ? 21.219 -31.047 -17.859 1 94.06 24 CYS B N 1
ATOM 1532 C CA . CYS B 1 24 ? 20.5 -29.797 -17.609 1 94.06 24 CYS B CA 1
ATOM 1533 C C . CYS B 1 24 ? 19.203 -30.047 -16.844 1 94.06 24 CYS B C 1
ATOM 1535 O O . CYS B 1 24 ? 18.172 -29.484 -17.172 1 94.06 24 CYS B O 1
ATOM 1537 N N . PHE B 1 25 ? 19.328 -30.891 -15.906 1 95.44 25 PHE B N 1
ATOM 1538 C CA . PHE B 1 25 ? 18.188 -31.172 -15.047 1 95.44 25 PHE B CA 1
ATOM 1539 C C . PHE B 1 25 ? 18.453 -30.734 -13.617 1 95.44 25 PHE B C 1
ATOM 1541 O O . PHE B 1 25 ? 19.609 -30.703 -13.18 1 95.44 25 PHE B O 1
ATOM 1548 N N . VAL B 1 26 ? 17.391 -30.359 -12.953 1 95.06 26 VAL B N 1
ATOM 1549 C CA . VAL B 1 26 ? 17.484 -30.094 -11.516 1 95.06 26 VAL B CA 1
ATOM 1550 C C . VAL B 1 26 ? 16.359 -30.844 -10.789 1 95.06 26 VAL B C 1
ATOM 1552 O O . VAL B 1 26 ? 15.344 -31.188 -11.391 1 95.06 26 VAL B O 1
ATOM 1555 N N . LEU B 1 27 ? 16.609 -31.172 -9.609 1 92.75 27 LEU B N 1
ATOM 1556 C CA . LEU B 1 27 ? 15.57 -31.703 -8.734 1 92.75 27 LEU B CA 1
ATOM 1557 C C . LEU B 1 27 ? 15.141 -30.672 -7.699 1 92.75 27 LEU B C 1
ATOM 1559 O O . LEU B 1 27 ? 15.938 -30.266 -6.848 1 92.75 27 LEU B O 1
ATOM 1563 N N . PRO B 1 28 ? 13.859 -30.219 -7.871 1 90.19 28 PRO B N 1
ATOM 1564 C CA . PRO B 1 28 ? 13.375 -29.234 -6.887 1 90.19 28 PRO B CA 1
ATOM 1565 C C . PRO B 1 28 ? 13.5 -29.75 -5.449 1 90.19 28 PRO B C 1
ATOM 1567 O O . PRO B 1 28 ? 13.453 -30.953 -5.211 1 90.19 28 PRO B O 1
ATOM 1570 N N . GLU B 1 29 ? 13.797 -28.812 -4.531 1 84.12 29 GLU B N 1
ATOM 1571 C CA . GLU B 1 29 ? 13.969 -29.156 -3.121 1 84.12 29 GLU B CA 1
ATOM 1572 C C . GLU B 1 29 ? 12.617 -29.344 -2.432 1 84.12 29 GLU B C 1
ATOM 1574 O O . GLU B 1 29 ? 12.203 -28.5 -1.632 1 84.12 29 GLU B O 1
ATOM 1579 N N . ARG B 1 30 ? 11.977 -30.375 -2.713 1 82.56 30 ARG B N 1
ATOM 1580 C CA . ARG B 1 30 ? 10.719 -30.734 -2.061 1 82.56 30 ARG B CA 1
ATOM 1581 C C . ARG B 1 30 ? 10.5 -32.25 -2.072 1 82.56 30 ARG B C 1
ATOM 1583 O O . ARG B 1 30 ? 11.07 -32.938 -2.906 1 82.56 30 ARG B O 1
ATOM 1590 N N . ALA B 1 31 ? 9.828 -32.656 -1.054 1 80.38 31 ALA B N 1
ATOM 1591 C CA . ALA B 1 31 ? 9.562 -34.094 -0.938 1 80.38 31 ALA B CA 1
ATOM 1592 C C . ALA B 1 31 ? 8.789 -34.594 -2.15 1 80.38 31 ALA B C 1
ATOM 1594 O O . ALA B 1 31 ? 7.836 -33.969 -2.604 1 80.38 31 ALA B O 1
ATOM 1595 N N . GLY B 1 32 ? 9.336 -35.656 -2.695 1 83.62 32 GLY B N 1
ATOM 1596 C CA . GLY B 1 32 ? 8.648 -36.281 -3.811 1 83.62 32 GLY B CA 1
ATOM 1597 C C . GLY B 1 32 ? 8.859 -35.562 -5.129 1 83.62 32 GLY B C 1
ATOM 1598 O O . GLY B 1 32 ? 8.117 -35.781 -6.086 1 83.62 32 GLY B O 1
ATOM 1599 N N . ALA B 1 33 ? 9.844 -34.75 -5.148 1 88.06 33 ALA B N 1
ATOM 1600 C CA . ALA B 1 33 ? 10.102 -33.969 -6.359 1 88.06 33 ALA B CA 1
ATOM 1601 C C . ALA B 1 33 ? 10.586 -34.875 -7.492 1 88.06 33 ALA B C 1
ATOM 1603 O O . ALA B 1 33 ? 11.141 -35.969 -7.246 1 88.06 33 ALA B O 1
ATOM 1604 N N . ILE B 1 34 ? 10.312 -34.406 -8.695 1 88.44 34 ILE B N 1
ATOM 1605 C CA . ILE B 1 34 ? 10.789 -35.094 -9.891 1 88.44 34 ILE B CA 1
ATOM 1606 C C . ILE B 1 34 ? 11.703 -34.188 -10.688 1 88.44 34 ILE B C 1
ATOM 1608 O O . ILE B 1 34 ? 11.586 -32.938 -10.594 1 88.44 34 ILE B O 1
ATOM 1612 N N . PRO B 1 35 ? 12.57 -34.719 -11.406 1 93.94 35 PRO B N 1
ATOM 1613 C CA . PRO B 1 35 ? 13.531 -33.906 -12.148 1 93.94 35 PRO B CA 1
ATOM 1614 C C . PRO B 1 35 ? 12.867 -33 -13.172 1 93.94 35 PRO B C 1
ATOM 1616 O O . PRO B 1 35 ? 11.891 -33.406 -13.812 1 93.94 35 PRO B O 1
ATOM 1619 N N . VAL B 1 36 ? 13.453 -31.781 -13.273 1 94.81 36 VAL B N 1
ATOM 1620 C CA . VAL B 1 36 ? 12.93 -30.781 -14.195 1 94.81 36 VAL B CA 1
ATOM 1621 C C . VAL B 1 36 ? 14.016 -30.375 -15.188 1 94.81 36 VAL B C 1
ATOM 1623 O O . VAL B 1 36 ? 15.164 -30.125 -14.805 1 94.81 36 VAL B O 1
ATOM 1626 N N . CYS B 1 37 ? 13.695 -30.406 -16.422 1 94.81 37 CYS B N 1
ATOM 1627 C CA . CYS B 1 37 ? 14.586 -29.922 -17.469 1 94.81 37 CYS B CA 1
ATOM 1628 C C . CYS B 1 37 ? 14.734 -28.406 -17.406 1 94.81 37 CYS B C 1
ATOM 1630 O O . CYS B 1 37 ? 13.742 -27.672 -17.5 1 94.81 37 CYS B O 1
ATOM 1632 N N . LEU B 1 38 ? 15.875 -27.891 -17.297 1 94.56 38 LEU B N 1
ATOM 1633 C CA . LEU B 1 38 ? 16.141 -26.469 -17.125 1 94.56 38 LEU B CA 1
ATOM 1634 C C . LEU B 1 38 ? 15.953 -25.719 -18.438 1 94.56 38 LEU B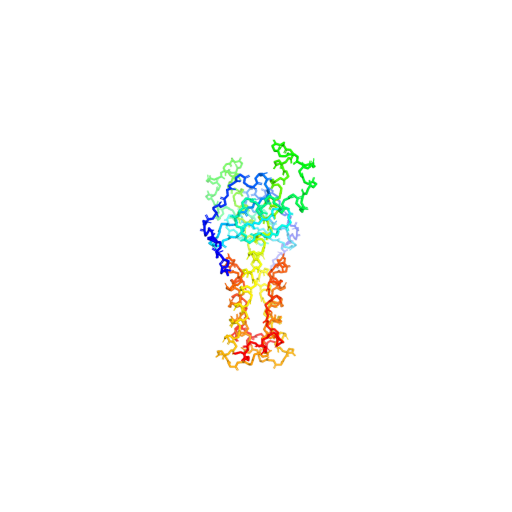 C 1
ATOM 1636 O O . LEU B 1 38 ? 15.742 -24.5 -18.438 1 94.56 38 LEU B O 1
ATOM 1640 N N . ILE B 1 39 ? 15.984 -26.406 -19.516 1 89.75 39 ILE B N 1
ATOM 1641 C CA . ILE B 1 39 ? 15.922 -25.766 -20.828 1 89.75 39 ILE B CA 1
ATOM 1642 C C . ILE B 1 39 ? 14.469 -25.469 -21.188 1 89.75 39 ILE B C 1
ATOM 1644 O O . ILE B 1 39 ? 14.141 -24.359 -21.609 1 89.75 39 ILE B O 1
ATOM 1648 N N . PHE B 1 40 ? 13.508 -26.406 -20.922 1 86.81 40 PHE B N 1
ATOM 1649 C CA . PHE B 1 40 ? 12.117 -26.25 -21.344 1 86.81 40 PHE B CA 1
ATOM 1650 C C . PHE B 1 40 ? 11.18 -26.266 -20.141 1 86.81 40 PHE B C 1
ATOM 1652 O O . PHE B 1 40 ? 9.977 -26.031 -20.281 1 86.81 40 PHE B O 1
ATOM 1659 N N . ASN B 1 41 ? 11.641 -26.625 -19.031 1 88.06 41 ASN B N 1
ATOM 1660 C CA . ASN B 1 41 ? 10.859 -26.703 -17.797 1 88.06 41 ASN B CA 1
ATOM 1661 C C . ASN B 1 41 ? 9.883 -27.875 -17.844 1 88.06 41 ASN B C 1
ATOM 1663 O O . ASN B 1 41 ? 8.836 -27.844 -17.188 1 88.06 41 ASN B O 1
ATOM 1667 N N . SER B 1 42 ? 10.234 -28.891 -18.609 1 88.62 42 SER B N 1
ATOM 1668 C CA . SER B 1 42 ? 9.445 -30.109 -18.609 1 88.62 42 SER B CA 1
ATOM 1669 C C . SER B 1 42 ? 9.984 -31.109 -17.594 1 88.62 42 SER B C 1
ATOM 1671 O O . SER B 1 42 ? 11.133 -30.984 -17.141 1 88.62 42 SER B O 1
ATOM 1673 N N . THR B 1 43 ? 9.148 -32.031 -17.141 1 91.38 43 THR B N 1
ATOM 1674 C CA . THR B 1 43 ? 9.562 -32.938 -16.094 1 91.38 43 THR B CA 1
ATOM 1675 C C . THR B 1 43 ? 9.719 -34.344 -16.656 1 91.38 43 THR B C 1
ATOM 1677 O O . THR B 1 43 ? 9.172 -34.688 -17.719 1 91.38 43 THR B O 1
ATOM 1680 N N . VAL B 1 44 ? 10.586 -35.125 -16 1 91.06 44 VAL B N 1
ATOM 1681 C CA . VAL B 1 44 ? 10.75 -36.531 -16.281 1 91.06 44 VAL B CA 1
ATOM 1682 C C . VAL B 1 44 ? 10.375 -37.344 -15.055 1 91.06 44 VAL B C 1
ATOM 1684 O O . VAL B 1 44 ? 10.875 -37.094 -13.953 1 91.06 44 VAL B O 1
ATOM 1687 N N . ALA B 1 45 ? 9.422 -38.312 -15.156 1 87.69 45 ALA B N 1
ATOM 1688 C CA . ALA B 1 45 ? 8.75 -39 -14.055 1 87.69 45 ALA B CA 1
ATOM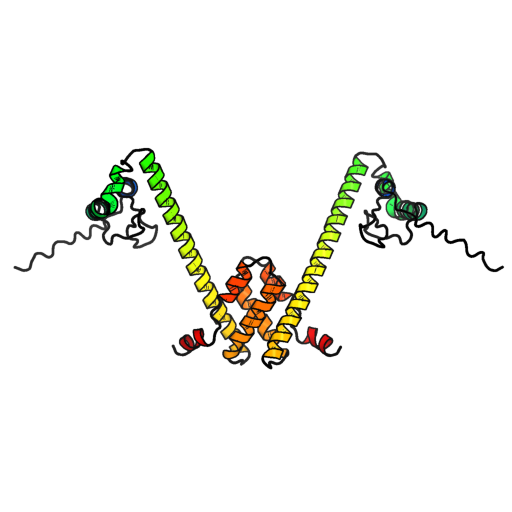 1689 C C . ALA B 1 45 ? 9.734 -39.875 -13.273 1 87.69 45 ALA B C 1
ATOM 1691 O O . ALA B 1 45 ? 9.625 -39.969 -12.055 1 87.69 45 ALA B O 1
ATOM 1692 N N . ILE B 1 46 ? 10.68 -40.5 -13.938 1 87 46 ILE B N 1
ATOM 1693 C CA . ILE B 1 46 ? 11.539 -41.469 -13.281 1 87 46 ILE B CA 1
ATOM 1694 C C . ILE B 1 46 ? 12.953 -40.938 -13.164 1 87 46 ILE B C 1
ATOM 1696 O O . ILE B 1 46 ? 13.57 -40.531 -14.164 1 87 46 ILE B O 1
ATOM 1700 N N . ILE B 1 47 ? 13.375 -40.906 -11.922 1 88.62 47 ILE B N 1
ATOM 1701 C CA . ILE B 1 47 ? 14.703 -40.375 -11.633 1 88.62 47 ILE B CA 1
ATOM 1702 C C . ILE B 1 47 ? 15.758 -41.438 -11.977 1 88.62 47 ILE B C 1
ATOM 1704 O O . ILE B 1 47 ? 16.234 -42.156 -11.102 1 88.62 47 ILE B O 1
ATOM 1708 N N . LYS B 1 48 ? 16.109 -41.562 -13.18 1 88.31 48 LYS B N 1
ATOM 1709 C CA . LYS B 1 48 ? 17.156 -42.438 -13.688 1 88.31 48 LYS B CA 1
ATOM 1710 C C . LYS B 1 48 ? 18 -41.75 -14.734 1 88.31 48 LYS B C 1
ATOM 1712 O O . LYS B 1 48 ? 17.484 -40.969 -15.555 1 88.31 48 LYS B O 1
ATOM 1717 N N . SER B 1 49 ? 19.234 -41.969 -14.695 1 90 49 SER B N 1
ATOM 1718 C CA . SER B 1 49 ? 20.172 -41.344 -15.617 1 90 49 SER B CA 1
ATOM 1719 C C . SER B 1 49 ? 19.75 -41.562 -17.062 1 90 49 SER B C 1
ATOM 1721 O O . SER B 1 49 ? 19.766 -40.625 -17.859 1 90 49 SER B O 1
ATOM 1723 N N . GLY B 1 50 ? 19.406 -42.812 -17.344 1 92.19 50 GLY B N 1
ATOM 1724 C CA . GLY B 1 50 ? 19.016 -43.125 -18.703 1 92.19 50 GLY B CA 1
ATOM 1725 C C . GLY B 1 50 ? 17.859 -42.312 -19.219 1 92.19 50 GLY B C 1
ATOM 1726 O O . GLY B 1 50 ? 17.828 -41.906 -20.375 1 92.19 50 GLY B O 1
ATOM 1727 N N . ASN B 1 51 ? 16.922 -42.094 -18.344 1 92.94 51 ASN B N 1
ATOM 1728 C CA . ASN B 1 51 ? 15.742 -41.312 -18.734 1 92.94 51 ASN B CA 1
ATOM 1729 C C . ASN B 1 51 ? 16.094 -39.875 -19.016 1 92.94 51 ASN B C 1
ATOM 1731 O O . ASN B 1 51 ? 15.617 -39.281 -20 1 92.94 51 ASN B O 1
ATOM 1735 N N . LEU B 1 52 ? 16.906 -39.25 -18.203 1 93.75 52 LEU B N 1
ATOM 1736 C CA . LEU B 1 52 ? 17.312 -37.844 -18.359 1 93.75 52 LEU B CA 1
ATOM 1737 C C . LEU B 1 52 ? 18.172 -37.656 -19.609 1 93.75 52 LEU B C 1
ATOM 1739 O O . LEU B 1 52 ? 18 -36.719 -20.375 1 93.75 52 LEU B O 1
ATOM 1743 N N . LYS B 1 53 ? 19.094 -38.625 -19.734 1 92.12 53 LYS B N 1
ATOM 1744 C CA . LYS B 1 53 ? 19.953 -38.625 -20.922 1 92.12 53 LYS B CA 1
ATOM 1745 C C . LYS B 1 53 ? 19.141 -38.719 -22.203 1 92.12 53 LYS B C 1
ATOM 1747 O O . LYS B 1 53 ? 19.375 -38 -23.172 1 92.12 53 LYS B O 1
ATOM 1752 N N . ARG B 1 54 ? 18.25 -39.688 -22.234 1 93.12 54 ARG B N 1
ATOM 1753 C CA . ARG B 1 54 ? 17.391 -39.875 -23.391 1 93.12 54 ARG B CA 1
ATOM 1754 C C . ARG B 1 54 ? 16.625 -38.594 -23.75 1 93.12 54 ARG B C 1
ATOM 1756 O O . ARG B 1 54 ? 16.578 -38.188 -24.906 1 93.12 54 ARG B O 1
ATOM 1763 N N . HIS B 1 55 ? 16.016 -37.969 -22.75 1 93.81 55 HIS B N 1
ATOM 1764 C CA . HIS B 1 55 ? 15.328 -36.719 -22.969 1 93.81 55 HIS B CA 1
ATOM 1765 C C . HIS B 1 55 ? 16.266 -35.688 -23.578 1 93.81 55 HIS B C 1
ATOM 1767 O O . HIS B 1 55 ? 15.93 -35.031 -24.578 1 93.81 55 HIS B O 1
ATOM 1773 N N . TYR B 1 56 ? 17.391 -35.5 -22.953 1 92.25 56 TYR B N 1
ATOM 1774 C CA . TYR B 1 56 ? 18.391 -34.531 -23.375 1 92.25 56 TYR B CA 1
ATOM 1775 C C . TYR B 1 56 ? 18.781 -34.75 -24.828 1 92.25 56 TYR B C 1
ATOM 1777 O O . TYR B 1 56 ? 18.797 -33.812 -25.625 1 92.25 56 TYR B O 1
ATOM 1785 N N . GLU B 1 57 ? 19.047 -35.969 -25.219 1 90.88 57 GLU B N 1
ATOM 1786 C CA . GLU B 1 57 ? 19.547 -36.281 -26.547 1 90.88 57 GLU B CA 1
ATOM 1787 C C . GLU B 1 57 ? 18.438 -36.188 -27.594 1 90.88 57 GLU B C 1
ATOM 1789 O O . GLU B 1 57 ? 18.719 -35.875 -28.75 1 90.88 57 GLU B O 1
ATOM 1794 N N . THR B 1 58 ? 17.25 -36.5 -27.156 1 90.94 58 THR B N 1
ATOM 1795 C CA . THR B 1 58 ? 16.141 -36.5 -28.094 1 90.94 58 THR B CA 1
ATOM 1796 C C . THR B 1 58 ? 15.602 -35.062 -28.281 1 90.94 58 THR B C 1
ATOM 1798 O O . THR B 1 58 ? 15.32 -34.656 -29.406 1 90.94 58 THR B O 1
ATOM 1801 N N . THR B 1 59 ? 15.508 -34.344 -27.203 1 89.25 59 THR B N 1
ATOM 1802 C CA . THR B 1 59 ? 14.812 -33.062 -27.266 1 89.25 59 THR B CA 1
ATOM 1803 C C . THR B 1 59 ? 15.812 -31.906 -27.453 1 89.25 59 THR B C 1
ATOM 1805 O O . THR B 1 59 ? 15.469 -30.875 -28.016 1 89.25 59 THR B O 1
ATOM 1808 N N . HIS B 1 60 ? 17.094 -32.094 -27.016 1 90.31 60 HIS B N 1
ATOM 1809 C CA . HIS B 1 60 ? 18.031 -30.984 -26.969 1 90.31 60 HIS B CA 1
ATOM 1810 C C . HIS B 1 60 ? 19.328 -31.344 -27.688 1 90.31 60 HIS B C 1
ATOM 1812 O O . HIS B 1 60 ? 20.406 -30.953 -27.234 1 90.31 60 HIS B O 1
ATOM 1818 N N . LYS B 1 61 ? 19.219 -32.062 -28.641 1 82.25 61 LYS B N 1
ATOM 1819 C CA . LYS B 1 61 ? 20.375 -32.5 -29.422 1 82.25 61 LYS B CA 1
ATOM 1820 C C . LYS B 1 61 ? 21.25 -31.328 -29.828 1 82.25 61 LYS B C 1
ATOM 1822 O O . LYS B 1 61 ? 22.484 -31.391 -29.719 1 82.25 61 LYS B O 1
ATOM 1827 N N . ASP B 1 62 ? 20.641 -30.281 -30.156 1 87.62 62 ASP B N 1
ATOM 1828 C CA . ASP B 1 62 ? 21.344 -29.109 -30.672 1 87.62 62 ASP B CA 1
ATOM 1829 C C . ASP B 1 62 ? 22.031 -28.344 -29.531 1 87.62 62 ASP B C 1
ATOM 1831 O O . ASP B 1 62 ? 23 -27.609 -29.766 1 87.62 62 ASP B O 1
ATOM 1835 N N . PHE B 1 63 ? 21.594 -28.578 -28.344 1 88.56 63 PHE B N 1
ATOM 1836 C CA . PHE B 1 63 ? 22.156 -27.875 -27.188 1 88.56 63 PHE B CA 1
ATOM 1837 C C . PHE B 1 63 ? 23.609 -28.266 -26.969 1 88.56 63 PHE B C 1
ATOM 1839 O O . PHE B 1 63 ? 24.469 -27.406 -26.75 1 88.56 63 PHE B O 1
ATOM 1846 N N . HIS B 1 64 ? 23.828 -29.5 -27.062 1 80.06 64 HIS B N 1
ATOM 1847 C CA . HIS B 1 64 ? 25.172 -30.031 -26.859 1 80.06 64 HIS B CA 1
ATOM 1848 C C . HIS B 1 64 ? 26.141 -29.484 -27.906 1 80.06 64 HIS B C 1
ATOM 1850 O O . HIS B 1 64 ? 27.297 -29.219 -27.609 1 80.06 64 HIS B O 1
ATOM 1856 N N . THR B 1 65 ? 25.609 -29.375 -29.062 1 85.44 65 THR B N 1
ATOM 1857 C CA . THR B 1 65 ? 26.438 -28.906 -30.172 1 85.44 65 THR B CA 1
ATOM 1858 C C . THR B 1 65 ? 26.734 -27.406 -30.016 1 85.44 65 THR B C 1
ATOM 1860 O O . THR B 1 65 ? 27.875 -26.984 -30.219 1 85.44 65 THR B O 1
ATOM 1863 N N . LYS B 1 66 ? 25.75 -26.75 -29.672 1 90.12 66 LYS B N 1
ATOM 1864 C CA . LYS B 1 66 ? 25.891 -25.297 -29.562 1 90.12 66 LYS B CA 1
ATOM 1865 C C . LYS B 1 66 ? 26.625 -24.922 -28.281 1 90.12 66 LYS B C 1
ATOM 1867 O O . LYS B 1 66 ? 27.359 -23.938 -28.25 1 90.12 66 LYS B O 1
ATOM 1872 N N . PHE B 1 67 ? 26.438 -25.734 -27.297 1 91.38 67 PHE B N 1
ATOM 1873 C CA . PHE B 1 67 ? 27.031 -25.484 -26 1 91.38 67 PHE B CA 1
ATOM 1874 C C . PHE B 1 67 ? 27.734 -26.734 -25.469 1 91.38 67 PHE B C 1
ATOM 1876 O O . PHE B 1 67 ? 27.188 -27.438 -24.625 1 91.38 67 PHE B O 1
ATOM 1883 N N . PRO B 1 68 ? 28.891 -26.969 -25.906 1 86.12 68 PRO B N 1
ATOM 1884 C CA . PRO B 1 68 ? 29.594 -28.203 -25.531 1 86.12 68 PRO B CA 1
ATOM 1885 C C . PRO B 1 68 ? 29.859 -28.312 -24.031 1 86.12 68 PRO B C 1
ATOM 1887 O O . PRO B 1 68 ? 30.266 -27.344 -23.406 1 86.12 68 PRO B O 1
ATOM 1890 N N . PRO B 1 69 ? 29.484 -29.531 -23.484 1 81.56 69 PRO B N 1
ATOM 1891 C CA . PRO B 1 69 ? 29.703 -29.734 -22.047 1 81.56 69 PRO B CA 1
ATOM 1892 C C . PRO B 1 69 ? 31.125 -29.391 -21.609 1 81.56 69 PRO B C 1
ATOM 1894 O O . PRO B 1 69 ? 32.062 -29.688 -22.328 1 81.56 69 PRO B O 1
ATOM 1897 N N . GLY B 1 70 ? 31.25 -28.797 -20.453 1 85.06 70 GLY B N 1
ATOM 1898 C CA . GLY B 1 70 ? 32.562 -28.453 -19.906 1 85.06 70 GLY B CA 1
ATOM 1899 C C . GLY B 1 70 ? 33.062 -27.109 -20.375 1 85.06 70 GLY B C 1
ATOM 1900 O O . GLY B 1 70 ? 34.062 -26.594 -19.844 1 85.06 70 GLY B O 1
ATOM 1901 N N . SER B 1 71 ? 32.531 -26.547 -21.453 1 90.5 71 SER B N 1
ATOM 1902 C CA . SER B 1 71 ? 32.938 -25.234 -21.953 1 90.5 71 SER B CA 1
ATOM 1903 C C . SER B 1 71 ? 32.375 -24.109 -21.109 1 90.5 71 SER B C 1
ATOM 1905 O O . SER B 1 71 ? 31.438 -24.312 -20.344 1 90.5 71 SER B O 1
ATOM 1907 N N . GLU B 1 72 ? 33.062 -22.984 -21.266 1 92.69 72 GLU B N 1
ATOM 1908 C CA . GLU B 1 72 ? 32.594 -21.797 -20.562 1 92.69 72 GLU B CA 1
ATOM 1909 C C . GLU B 1 72 ? 31.219 -21.375 -21.078 1 92.69 72 GLU B C 1
ATOM 1911 O O . GLU B 1 72 ? 30.375 -20.938 -20.297 1 92.69 72 GLU B O 1
ATOM 1916 N N . VAL B 1 73 ? 31 -21.547 -22.25 1 93.31 73 VAL B N 1
ATOM 1917 C CA . VAL B 1 73 ? 29.734 -21.172 -22.859 1 93.31 73 VAL B CA 1
ATOM 1918 C C . VAL B 1 73 ? 28.625 -22.078 -22.328 1 93.31 73 VAL B C 1
ATOM 1920 O O . VAL B 1 73 ? 27.5 -21.609 -22.094 1 93.31 73 VAL B O 1
ATOM 1923 N N . HIS B 1 74 ? 28.922 -23.328 -22.125 1 92.62 74 HIS B N 1
ATOM 1924 C CA . HIS B 1 74 ? 27.969 -24.25 -21.531 1 92.62 74 HIS B CA 1
ATOM 1925 C C . HIS B 1 74 ? 27.609 -23.859 -20.109 1 92.62 74 HIS B C 1
ATOM 1927 O O . HIS B 1 74 ? 26.438 -23.828 -19.734 1 92.62 74 HIS B O 1
ATOM 1933 N N . LYS B 1 75 ? 28.578 -23.547 -19.438 1 91.62 75 LYS B N 1
ATOM 1934 C CA . LYS B 1 75 ? 28.375 -23.156 -18.047 1 91.62 75 LYS B CA 1
ATOM 1935 C C . LYS B 1 75 ? 27.516 -21.906 -17.938 1 91.62 75 LYS B C 1
ATOM 1937 O O . LYS B 1 75 ? 26.625 -21.828 -17.094 1 91.62 75 LYS B O 1
ATOM 1942 N N . ASN B 1 76 ? 27.812 -21 -18.797 1 94.19 76 ASN B N 1
ATOM 1943 C CA . ASN B 1 76 ? 27.047 -19.75 -18.797 1 94.19 76 ASN B CA 1
ATOM 1944 C C . ASN B 1 76 ? 25.594 -19.984 -19.188 1 94.19 76 ASN B C 1
ATOM 1946 O O . ASN B 1 76 ? 24.688 -19.406 -18.578 1 94.19 76 ASN B O 1
ATOM 1950 N N . LYS B 1 77 ? 25.438 -20.766 -20.125 1 93.81 77 LYS B N 1
ATOM 1951 C CA . LYS B 1 77 ? 24.078 -21.062 -20.562 1 93.81 77 LYS B CA 1
ATOM 1952 C C . LYS B 1 77 ? 23.297 -21.828 -19.5 1 93.81 77 LYS B C 1
ATOM 1954 O O . LYS B 1 77 ? 22.125 -21.531 -19.25 1 93.81 77 LYS B O 1
ATOM 1959 N N . LEU B 1 78 ? 23.938 -22.766 -18.922 1 93.69 78 LEU B N 1
ATOM 1960 C CA . LEU B 1 78 ? 23.328 -23.516 -17.828 1 93.69 78 LEU B CA 1
ATOM 1961 C C . LEU B 1 78 ? 22.938 -22.594 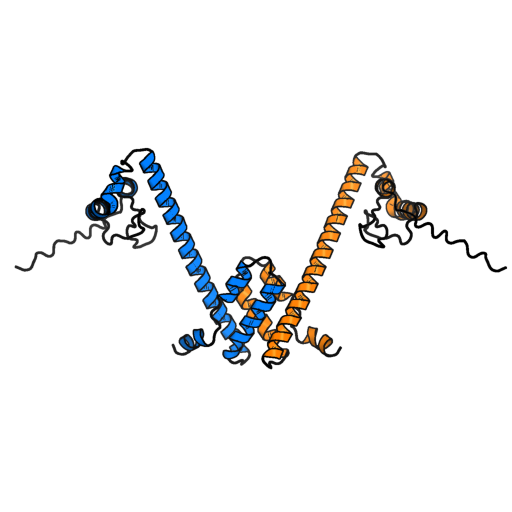-16.688 1 93.69 78 LEU B C 1
ATOM 1963 O O . LEU B 1 78 ? 21.844 -22.719 -16.125 1 93.69 78 LEU B O 1
ATOM 1967 N N . HIS B 1 79 ? 23.766 -21.688 -16.391 1 94.62 79 HIS B N 1
ATOM 1968 C CA . HIS B 1 79 ? 23.484 -20.719 -15.344 1 94.62 79 HIS B CA 1
ATOM 1969 C C . HIS B 1 79 ? 22.281 -19.859 -15.688 1 94.62 79 HIS B C 1
ATOM 1971 O O . HIS B 1 79 ? 21.438 -19.594 -14.828 1 94.62 79 HIS B O 1
ATOM 1977 N N . ALA B 1 80 ? 22.266 -19.484 -16.891 1 95 80 ALA B N 1
ATOM 1978 C CA . ALA B 1 80 ? 21.141 -18.688 -17.359 1 95 80 ALA B CA 1
ATOM 1979 C C . ALA B 1 80 ? 19.828 -19.469 -17.234 1 95 80 ALA B C 1
ATOM 1981 O O . ALA B 1 80 ? 18.797 -18.922 -16.828 1 95 80 ALA B O 1
ATOM 1982 N N . CYS B 1 81 ? 19.875 -20.719 -17.609 1 93.88 81 CYS B N 1
ATOM 1983 C CA . CYS B 1 81 ? 18.688 -21.578 -17.516 1 93.88 81 CYS B CA 1
ATOM 1984 C C . CYS B 1 81 ? 18.281 -21.766 -16.062 1 93.88 81 CYS B C 1
ATOM 1986 O O . CYS B 1 81 ? 17.078 -21.766 -15.758 1 93.88 81 CYS B O 1
ATOM 1988 N N . MET B 1 82 ? 19.188 -21.859 -15.258 1 93.06 82 MET B N 1
ATOM 1989 C CA . MET B 1 82 ? 18.922 -22.031 -13.836 1 93.06 82 MET B CA 1
ATOM 1990 C C . MET B 1 82 ? 18.266 -20.797 -13.25 1 93.06 82 MET B C 1
ATOM 1992 O O . MET B 1 82 ? 17.312 -20.891 -12.461 1 93.06 82 MET B O 1
ATOM 1996 N N . LEU B 1 83 ? 18.75 -19.672 -13.633 1 93.38 83 LEU B N 1
ATOM 1997 C CA . LEU B 1 83 ? 18.188 -18.406 -13.172 1 93.38 83 LEU B CA 1
ATOM 1998 C C . LEU B 1 83 ? 16.75 -18.234 -13.656 1 93.38 83 LEU B C 1
ATOM 2000 O O . LEU B 1 83 ? 15.883 -17.828 -12.891 1 93.38 83 LEU B O 1
ATOM 2004 N N . SER B 1 84 ? 16.625 -18.547 -14.906 1 91.25 84 SER B N 1
ATOM 2005 C CA . SER B 1 84 ? 15.281 -18.484 -15.477 1 91.25 84 SER B CA 1
ATOM 2006 C C . SER B 1 84 ? 14.312 -19.391 -14.727 1 91.25 84 SER B C 1
ATOM 2008 O O . SER B 1 84 ? 13.188 -18.984 -14.414 1 91.25 84 SER B O 1
ATOM 2010 N N . TYR B 1 85 ? 14.742 -20.547 -14.445 1 90.69 85 TYR B N 1
ATOM 2011 C CA . TYR B 1 85 ? 13.93 -21.5 -13.695 1 90.69 85 TYR B CA 1
ATOM 2012 C C . TYR B 1 85 ? 13.586 -20.953 -12.312 1 90.69 85 TYR B C 1
ATOM 2014 O O . TYR B 1 85 ? 12.43 -21.031 -11.883 1 90.69 85 TYR B O 1
ATOM 2022 N N . LYS B 1 86 ? 14.523 -20.422 -11.625 1 90.12 86 LYS B N 1
ATOM 2023 C CA . LYS B 1 86 ? 14.312 -19.875 -10.289 1 90.12 86 LYS B CA 1
ATOM 2024 C C . LYS B 1 86 ? 13.312 -18.719 -10.328 1 90.12 86 LYS B C 1
ATOM 2026 O O . LYS B 1 86 ? 12.422 -18.625 -9.484 1 90.12 86 LYS B O 1
ATOM 2031 N N . ASN B 1 87 ? 13.492 -17.891 -11.328 1 89.12 87 ASN B N 1
ATOM 2032 C CA . ASN B 1 87 ? 12.594 -16.75 -11.484 1 89.12 87 ASN B CA 1
ATOM 2033 C C . ASN B 1 87 ? 11.164 -17.203 -11.75 1 89.12 87 ASN B C 1
ATOM 2035 O O . ASN B 1 87 ? 10.219 -16.656 -11.18 1 89.12 87 ASN B O 1
ATOM 2039 N N . SER B 1 88 ? 11.047 -18.172 -12.609 1 86.19 88 SER B N 1
ATOM 2040 C CA . SER B 1 88 ? 9.719 -18.672 -12.961 1 86.19 88 SER B CA 1
ATOM 2041 C C . SER B 1 88 ? 9.039 -19.312 -11.758 1 86.19 88 SER B C 1
ATOM 2043 O O . SER B 1 88 ? 7.863 -19.047 -11.492 1 86.19 88 SER B O 1
ATOM 2045 N N . THR B 1 89 ? 9.828 -20.047 -11.047 1 86.19 89 THR B N 1
ATOM 2046 C CA . THR B 1 89 ? 9.25 -20.75 -9.898 1 86.19 89 THR B CA 1
ATOM 2047 C C . THR B 1 89 ? 8.867 -19.75 -8.805 1 86.19 89 THR B C 1
ATOM 2049 O O . THR B 1 89 ? 7.812 -19.891 -8.18 1 86.19 89 THR B O 1
ATOM 2052 N N . THR B 1 90 ? 9.727 -18.781 -8.562 1 87.25 90 THR B N 1
ATOM 2053 C CA . THR B 1 90 ? 9.438 -17.766 -7.559 1 87.25 90 THR B CA 1
ATOM 2054 C C . THR B 1 90 ? 8.172 -17 -7.922 1 87.25 90 THR B C 1
ATOM 2056 O O . THR B 1 90 ? 7.332 -16.734 -7.059 1 87.25 90 THR B O 1
ATOM 2059 N N . SER B 1 91 ? 8.094 -16.641 -9.133 1 87.38 91 SER B N 1
ATOM 2060 C CA . SER B 1 91 ? 6.914 -15.914 -9.602 1 87.38 91 SER B CA 1
ATOM 2061 C C . SER B 1 91 ? 5.645 -16.734 -9.414 1 87.38 91 SER B C 1
ATOM 2063 O O . SER B 1 91 ? 4.602 -16.203 -9.031 1 87.38 91 SER B O 1
ATOM 2065 N N . LEU B 1 92 ? 5.727 -17.984 -9.688 1 84.31 92 LEU B N 1
ATOM 2066 C CA . LEU B 1 92 ? 4.57 -18.859 -9.562 1 84.31 92 LEU B CA 1
ATOM 2067 C C . LEU B 1 92 ? 4.152 -19 -8.102 1 84.31 92 LEU B C 1
ATOM 2069 O O . LEU B 1 92 ? 2.959 -18.953 -7.785 1 84.31 92 LEU B O 1
ATOM 2073 N N . ILE B 1 93 ? 5.098 -19.141 -7.277 1 81.31 93 ILE B N 1
ATOM 2074 C CA . ILE B 1 93 ? 4.809 -19.281 -5.852 1 81.31 93 ILE B CA 1
ATOM 2075 C C . ILE B 1 93 ? 4.168 -18 -5.332 1 81.31 93 ILE B C 1
ATOM 2077 O O . ILE B 1 93 ? 3.184 -18.047 -4.59 1 81.31 93 ILE B O 1
ATOM 2081 N N . ARG B 1 94 ? 4.684 -16.953 -5.715 1 83.25 94 ARG B N 1
ATOM 2082 C CA . ARG B 1 94 ? 4.133 -15.656 -5.316 1 83.25 94 ARG B CA 1
ATOM 2083 C C . ARG B 1 94 ? 2.703 -15.492 -5.812 1 83.25 94 ARG B C 1
ATOM 2085 O O . ARG B 1 94 ? 1.828 -15.047 -5.07 1 83.25 94 ARG B O 1
ATOM 2092 N N . CYS B 1 95 ? 2.475 -15.844 -7 1 79.69 95 CYS B N 1
ATOM 2093 C CA . CYS B 1 95 ? 1.148 -15.742 -7.598 1 79.69 95 CYS B CA 1
ATOM 2094 C C . CYS B 1 95 ? 0.149 -16.625 -6.855 1 79.69 95 CYS B C 1
ATOM 2096 O O . CYS B 1 95 ? -0.965 -16.188 -6.559 1 79.69 95 CYS B O 1
ATOM 2098 N N . MET B 1 96 ? 0.61 -17.734 -6.531 1 80.19 96 MET B N 1
ATOM 2099 C CA . MET B 1 96 ? -0.269 -18.656 -5.816 1 80.19 96 MET B CA 1
ATOM 2100 C C . MET B 1 96 ? -0.605 -18.125 -4.43 1 80.19 96 MET B C 1
ATOM 2102 O O . MET B 1 96 ? -1.755 -18.203 -3.992 1 80.19 96 MET B O 1
ATOM 2106 N N . SER B 1 97 ? 0.365 -17.594 -3.82 1 88.06 97 SER B N 1
ATOM 2107 C CA . SER B 1 97 ? 0.147 -17.016 -2.5 1 88.06 97 SER B CA 1
ATOM 2108 C C . SER B 1 97 ? -0.802 -15.82 -2.568 1 88.06 97 SER B C 1
ATOM 2110 O O . SER B 1 97 ? -1.7 -15.688 -1.734 1 88.06 97 SER B O 1
ATOM 2112 N N . GLU B 1 98 ? -0.593 -15.016 -3.594 1 89.62 98 GLU B N 1
ATOM 2113 C CA . GLU B 1 98 ? -1.449 -13.852 -3.775 1 89.62 98 GLU B CA 1
ATOM 2114 C C . GLU B 1 98 ? -2.891 -14.258 -4.059 1 89.62 98 GLU B C 1
ATOM 2116 O O . GLU B 1 98 ? -3.828 -13.641 -3.555 1 89.62 98 GLU B O 1
ATOM 2121 N N . GLN B 1 99 ? -3.043 -15.234 -4.867 1 89.69 99 GLN B N 1
ATOM 2122 C CA . GLN B 1 99 ? -4.379 -15.742 -5.168 1 89.69 99 GLN B CA 1
ATOM 2123 C C . GLN B 1 99 ? -5.055 -16.281 -3.91 1 89.69 99 GLN B C 1
ATOM 2125 O O . GLN B 1 99 ? -6.258 -16.078 -3.711 1 89.69 99 GLN B O 1
ATOM 2130 N N . GLU B 1 100 ? -4.246 -17.016 -3.127 1 91.75 100 GLU B N 1
ATOM 2131 C CA . GLU B 1 100 ? -4.773 -17.516 -1.864 1 91.75 100 GLU B CA 1
ATOM 2132 C C . GLU B 1 100 ? -5.207 -16.375 -0.949 1 91.75 100 GLU B C 1
ATOM 2134 O O . GLU B 1 100 ? -6.273 -16.438 -0.334 1 91.75 100 GLU B O 1
ATOM 2139 N N . LYS B 1 101 ? -4.43 -15.367 -0.878 1 94.06 101 LYS B N 1
ATOM 2140 C CA . LYS B 1 101 ? -4.77 -14.211 -0.062 1 94.06 101 LYS B CA 1
ATOM 2141 C C . LYS B 1 101 ? -6.012 -13.508 -0.597 1 94.06 101 LYS B C 1
ATOM 2143 O O . LYS B 1 101 ? -6.859 -13.055 0.179 1 94.06 101 LYS B O 1
ATOM 2148 N N . SER B 1 102 ? -6.109 -13.422 -1.871 1 94.75 102 SER B N 1
ATOM 2149 C CA . SER B 1 102 ? -7.266 -12.805 -2.506 1 94.75 102 SER B CA 1
ATOM 2150 C C . SER B 1 102 ? -8.547 -13.555 -2.168 1 94.75 102 SER B C 1
ATOM 2152 O O . SER B 1 102 ? -9.562 -12.945 -1.828 1 94.75 102 SER B O 1
ATOM 2154 N N . THR B 1 103 ? -8.547 -14.82 -2.232 1 92.62 103 THR B N 1
ATOM 2155 C CA . THR B 1 103 ? -9.703 -15.641 -1.891 1 92.62 103 THR B CA 1
ATOM 2156 C C . THR B 1 103 ? -10.047 -15.5 -0.411 1 92.62 103 THR B C 1
ATOM 2158 O O . THR B 1 103 ? -11.219 -15.391 -0.051 1 92.62 103 THR B O 1
ATOM 2161 N N . GLU B 1 104 ? -9.016 -15.523 0.389 1 94.25 104 GLU B N 1
ATOM 2162 C CA . GLU B 1 104 ? -9.242 -15.32 1.816 1 94.25 104 GLU B CA 1
ATOM 2163 C C . GLU B 1 104 ? -9.906 -13.969 2.084 1 94.25 104 GLU B C 1
ATOM 2165 O O . GLU B 1 104 ? -10.828 -13.875 2.896 1 94.25 104 GLU B O 1
ATOM 2170 N N . ALA B 1 105 ? -9.406 -12.961 1.428 1 96.69 105 ALA B N 1
ATOM 2171 C CA . ALA B 1 105 ? -9.992 -11.633 1.564 1 96.69 105 ALA B CA 1
ATOM 2172 C C . ALA B 1 105 ? -11.477 -11.656 1.212 1 96.69 105 ALA B C 1
ATOM 2174 O O . ALA B 1 105 ? -12.297 -11.062 1.917 1 96.69 105 ALA B O 1
ATOM 2175 N N . ALA B 1 106 ? -11.836 -12.328 0.141 1 94.69 106 ALA B N 1
ATOM 2176 C CA . ALA B 1 106 ? -13.234 -12.445 -0.257 1 94.69 106 ALA B CA 1
ATOM 2177 C C . ALA B 1 106 ? -14.07 -13.109 0.839 1 94.69 106 ALA B C 1
ATOM 2179 O O . ALA B 1 106 ? -15.164 -12.648 1.163 1 94.69 106 ALA B O 1
ATOM 2180 N N . LEU B 1 107 ? -13.508 -14.164 1.401 1 92.94 107 LEU B N 1
ATOM 2181 C CA . LEU B 1 107 ? -14.211 -14.883 2.459 1 92.94 107 LEU B CA 1
ATOM 2182 C C . LEU B 1 107 ? -14.422 -13.992 3.678 1 92.94 107 LEU B C 1
ATOM 2184 O O . LEU B 1 107 ? -15.477 -14.039 4.316 1 92.94 107 LEU B O 1
ATOM 2188 N N . ARG B 1 108 ? -13.445 -13.211 4.031 1 95.31 108 ARG B N 1
ATOM 2189 C CA . ARG B 1 108 ? -13.57 -12.289 5.16 1 95.31 108 ARG B CA 1
ATOM 2190 C C . ARG B 1 108 ? -14.68 -11.281 4.922 1 95.31 108 ARG B C 1
ATOM 2192 O O . ARG B 1 108 ? -15.445 -10.961 5.84 1 95.31 108 ARG B O 1
ATOM 2199 N N . VAL B 1 109 ? -14.75 -10.75 3.719 1 96.94 109 VAL B N 1
ATOM 2200 C CA . VAL B 1 109 ? -15.82 -9.812 3.377 1 96.94 109 VAL B CA 1
ATOM 2201 C C . VAL B 1 109 ? -17.172 -10.484 3.561 1 96.94 109 VAL B C 1
ATOM 2203 O O . VAL B 1 109 ? -18.078 -9.914 4.176 1 96.94 109 VAL B O 1
ATOM 2206 N N . CYS B 1 110 ? -17.312 -11.711 3.102 1 91.31 110 CYS B N 1
ATOM 2207 C CA . CYS B 1 110 ? -18.562 -12.453 3.234 1 91.31 110 CYS B CA 1
ATOM 2208 C C . CYS B 1 110 ? -18.922 -12.664 4.703 1 91.31 110 CYS B C 1
ATOM 2210 O O . CYS B 1 110 ? -20.078 -12.547 5.086 1 91.31 110 CYS B O 1
ATOM 2212 N N . TRP B 1 111 ? -17.922 -12.977 5.426 1 93.62 111 TRP B N 1
ATOM 2213 C CA . TRP B 1 111 ? -18.141 -13.18 6.855 1 93.62 111 TRP B CA 1
ATOM 2214 C C . TRP B 1 111 ? -18.672 -11.914 7.516 1 93.62 111 TRP B C 1
ATOM 2216 O O . TRP B 1 111 ? -19.625 -11.969 8.297 1 93.62 111 TRP B O 1
ATOM 2226 N N . VAL B 1 112 ? -18.094 -10.766 7.238 1 95.88 112 VAL B N 1
ATOM 2227 C CA . VAL B 1 112 ? -18.516 -9.5 7.828 1 95.88 112 VAL B CA 1
ATOM 2228 C C . VAL B 1 112 ? -19.953 -9.18 7.398 1 95.88 112 VAL B C 1
ATOM 2230 O O . VAL B 1 112 ? -20.781 -8.789 8.227 1 95.88 112 VAL B O 1
ATOM 2233 N N . LEU B 1 113 ? -20.234 -9.312 6.129 1 95 113 LEU B N 1
ATOM 2234 C CA . LEU B 1 113 ? -21.578 -9.055 5.629 1 95 113 LEU B CA 1
ATOM 2235 C C . LEU B 1 113 ? -22.594 -9.953 6.324 1 95 113 LEU B C 1
ATOM 2237 O O . LEU B 1 113 ? -23.656 -9.484 6.738 1 95 113 LEU B O 1
ATOM 2241 N N . ASN B 1 114 ? -22.281 -11.211 6.461 1 92.19 114 ASN B N 1
ATOM 2242 C CA . ASN B 1 114 ? -23.156 -12.148 7.145 1 92.19 114 ASN B CA 1
ATOM 2243 C C . ASN B 1 114 ? -23.375 -11.766 8.609 1 92.19 114 ASN B C 1
ATOM 2245 O O . ASN B 1 114 ? -24.484 -11.828 9.117 1 92.19 114 ASN B O 1
ATOM 2249 N N . LYS B 1 115 ? -22.297 -11.391 9.273 1 93.25 115 LYS B N 1
ATOM 2250 C CA . LYS B 1 115 ? -22.328 -10.945 10.664 1 93.25 115 LYS B CA 1
ATOM 2251 C C . LYS B 1 115 ? -23.344 -9.82 10.859 1 93.25 115 LYS B C 1
ATOM 2253 O O . LYS B 1 115 ? -24.016 -9.75 11.891 1 93.25 115 LYS B O 1
ATOM 2258 N N . HIS B 1 116 ? -23.453 -8.969 9.852 1 95 116 HIS B N 1
ATOM 2259 C CA . HIS B 1 116 ? -24.328 -7.816 9.938 1 95 116 HIS B CA 1
ATOM 2260 C C . HIS B 1 116 ? -25.625 -8.055 9.164 1 95 116 HIS B C 1
ATOM 2262 O O . HIS B 1 116 ? -26.359 -7.109 8.875 1 95 116 HIS B O 1
ATOM 2268 N N . GLN B 1 117 ? -25.875 -9.219 8.703 1 95.44 117 GLN B N 1
ATOM 2269 C CA . GLN B 1 117 ? -27.094 -9.664 8.039 1 95.44 117 GLN B CA 1
ATOM 2270 C C . GLN B 1 117 ? -27.328 -8.914 6.73 1 95.44 117 GLN B C 1
ATOM 2272 O O . GLN B 1 117 ? -28.438 -8.469 6.445 1 95.44 117 GLN B O 1
ATOM 2277 N N . LYS B 1 118 ? -26.25 -8.711 6.023 1 93.75 118 LYS B N 1
ATOM 2278 C CA . LYS B 1 118 ? -26.312 -8.125 4.688 1 93.75 118 LYS B CA 1
ATOM 2279 C C . LYS B 1 118 ? -26.203 -9.195 3.609 1 93.75 118 LYS B C 1
ATOM 2281 O O . LYS B 1 118 ? -25.469 -10.172 3.77 1 93.75 118 LYS B O 1
ATOM 2286 N N . PRO B 1 119 ? -26.969 -9.023 2.555 1 91.62 119 PRO B N 1
ATOM 2287 C CA . PRO B 1 119 ? -26.906 -10.016 1.481 1 91.62 119 PRO B CA 1
ATOM 2288 C C . PRO B 1 119 ? -25.547 -10.047 0.794 1 91.62 119 PRO B C 1
ATOM 2290 O O . PRO B 1 119 ? -24.828 -9.039 0.769 1 91.62 119 PRO B O 1
ATOM 2293 N N . PHE B 1 120 ? -25.25 -11.172 0.269 1 88.38 120 PHE B N 1
ATOM 2294 C CA . PHE B 1 120 ? -23.969 -11.352 -0.407 1 88.38 120 PHE B CA 1
ATOM 2295 C C . PHE B 1 120 ? -23.844 -10.414 -1.605 1 88.38 120 PHE B C 1
ATOM 2297 O O . PHE B 1 120 ? -22.75 -10 -1.969 1 88.38 120 PHE B O 1
ATOM 2304 N N . SER B 1 121 ? -24.953 -10.109 -2.223 1 90.12 121 SER B N 1
ATOM 2305 C CA . SER B 1 121 ? -24.938 -9.219 -3.383 1 90.12 121 SER B CA 1
ATOM 2306 C C . SER B 1 121 ? -24.328 -7.871 -3.043 1 90.12 121 SER B C 1
ATOM 2308 O O . SER B 1 121 ? -23.812 -7.176 -3.926 1 90.12 121 SER B O 1
ATOM 2310 N N . ASP B 1 122 ? -24.281 -7.555 -1.799 1 95 122 ASP B N 1
ATOM 2311 C CA . ASP B 1 122 ? -23.703 -6.285 -1.361 1 95 122 ASP B CA 1
ATOM 2312 C C . ASP B 1 122 ? -22.172 -6.316 -1.462 1 95 122 ASP B C 1
ATOM 2314 O O . ASP B 1 122 ? -21.531 -5.27 -1.394 1 95 122 ASP B O 1
ATOM 2318 N N . SER B 1 123 ? -21.594 -7.484 -1.69 1 95.06 123 SER B N 1
ATOM 2319 C CA . SER B 1 123 ? -20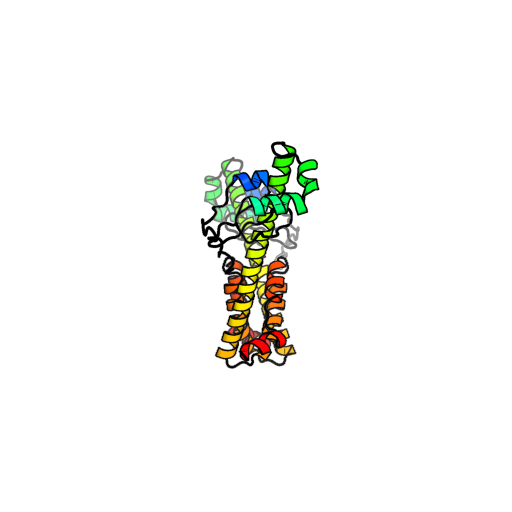.156 -7.594 -1.804 1 95.06 123 SER B CA 1
ATOM 2320 C C . SER B 1 123 ? -19.625 -6.809 -3.002 1 95.06 123 SER B C 1
ATOM 2322 O O . SER B 1 123 ? -18.516 -6.285 -2.967 1 95.06 123 SER B O 1
ATOM 2324 N N . GLU B 1 124 ? -20.391 -6.754 -4.02 1 94.88 124 GLU B N 1
ATOM 2325 C CA . GLU B 1 124 ? -20 -5.977 -5.188 1 94.88 124 GLU B CA 1
ATOM 2326 C C . GLU B 1 124 ? -19.938 -4.484 -4.863 1 94.88 124 GLU B C 1
ATOM 2328 O O . GLU B 1 124 ? -19.062 -3.771 -5.371 1 94.88 124 GLU B O 1
ATOM 2333 N N . ILE B 1 125 ? -20.891 -4.078 -4.109 1 96.12 125 ILE B N 1
ATOM 2334 C CA . ILE B 1 125 ? -20.922 -2.686 -3.678 1 96.12 125 ILE B CA 1
ATOM 2335 C C . ILE B 1 125 ? -19.719 -2.396 -2.791 1 96.12 125 ILE B C 1
ATOM 2337 O O . ILE B 1 125 ? -19.062 -1.361 -2.936 1 96.12 125 ILE B O 1
ATOM 2341 N N . VAL B 1 126 ? -19.391 -3.303 -1.932 1 97.38 126 VAL B N 1
ATOM 2342 C CA . VAL B 1 126 ? -18.219 -3.186 -1.062 1 97.38 126 VAL B CA 1
ATOM 2343 C C . VAL B 1 126 ? -16.953 -3.066 -1.906 1 97.38 126 VAL B C 1
ATOM 2345 O O . VAL B 1 126 ? -16.109 -2.219 -1.64 1 97.38 126 VAL B O 1
ATOM 2348 N N . LYS B 1 127 ? -16.906 -3.926 -2.91 1 96.75 127 LYS B N 1
ATOM 2349 C CA . LYS B 1 127 ? -15.742 -3.891 -3.789 1 96.75 127 LYS B CA 1
ATOM 2350 C C . LYS B 1 127 ? -15.617 -2.539 -4.488 1 96.75 127 LYS B C 1
ATOM 2352 O O . LYS B 1 127 ? -14.523 -1.981 -4.586 1 96.75 127 LYS B O 1
ATOM 2357 N N . GLU B 1 128 ? -16.703 -2.047 -4.957 1 96.94 128 GLU B N 1
ATOM 2358 C CA . GLU B 1 128 ? -16.688 -0.738 -5.602 1 96.94 128 GLU B CA 1
ATOM 2359 C C . GLU B 1 128 ? -16.234 0.35 -4.637 1 96.94 128 GLU B C 1
ATOM 2361 O O . GLU B 1 128 ? -15.43 1.211 -5 1 96.94 128 GLU B O 1
ATOM 2366 N N . CYS B 1 129 ? -16.734 0.332 -3.416 1 97 129 CYS B N 1
ATOM 2367 C CA . CYS B 1 129 ? -16.297 1.278 -2.395 1 97 129 CYS B CA 1
ATOM 2368 C C . CYS B 1 129 ? -14.797 1.187 -2.164 1 97 129 CYS B C 1
ATOM 2370 O O . CYS B 1 129 ? -14.102 2.205 -2.133 1 97 129 CYS B O 1
ATOM 2372 N N . MET B 1 130 ? -14.273 -0.031 -2.086 1 97.75 130 MET B N 1
ATOM 2373 C CA . MET B 1 130 ? -12.852 -0.242 -1.823 1 97.75 130 MET B CA 1
ATOM 2374 C C . MET B 1 130 ? -12 0.308 -2.963 1 97.75 130 MET B C 1
ATOM 2376 O O . MET B 1 130 ? -10.945 0.903 -2.725 1 97.75 130 MET B O 1
ATOM 2380 N N . LEU B 1 131 ? -12.469 0.083 -4.125 1 97.12 131 LEU B N 1
ATOM 2381 C CA . LEU B 1 131 ? -11.719 0.55 -5.285 1 97.12 131 LEU B CA 1
ATOM 2382 C C . LEU B 1 131 ? -11.672 2.074 -5.328 1 97.12 131 LEU B C 1
ATOM 2384 O O . LEU B 1 131 ? -10.641 2.66 -5.652 1 97.12 131 LEU B O 1
ATOM 2388 N N . GLU B 1 132 ? -12.758 2.742 -5.016 1 96.19 132 GLU B N 1
ATOM 2389 C CA . GLU B 1 132 ? -12.773 4.199 -4.938 1 96.19 132 GLU B CA 1
ATOM 2390 C C . GLU B 1 132 ? -11.812 4.703 -3.865 1 96.19 132 GLU B C 1
ATOM 2392 O O . GLU B 1 132 ? -11.047 5.641 -4.098 1 96.19 132 GLU B O 1
ATOM 2397 N N . VAL B 1 133 ? -11.852 4.059 -2.729 1 97.62 133 VAL B N 1
ATOM 2398 C CA . VAL B 1 133 ? -10.984 4.434 -1.618 1 97.62 133 VAL B CA 1
ATOM 2399 C C . VAL B 1 133 ? -9.523 4.234 -2.018 1 97.62 133 VAL B C 1
ATOM 2401 O O . VAL B 1 133 ? -8.688 5.121 -1.811 1 97.62 133 VAL B O 1
ATOM 2404 N N . ALA B 1 134 ? -9.227 3.068 -2.602 1 97 134 ALA B N 1
ATOM 2405 C CA . ALA B 1 134 ? -7.859 2.771 -3.002 1 97 134 ALA B CA 1
ATOM 2406 C C . ALA B 1 134 ? -7.355 3.783 -4.027 1 97 134 ALA B C 1
ATOM 2408 O O . ALA B 1 134 ? -6.191 4.195 -3.982 1 97 134 ALA B O 1
ATOM 2409 N N . THR B 1 135 ? -8.211 4.172 -4.883 1 95.38 135 THR B N 1
ATOM 2410 C CA . THR B 1 135 ? -7.844 5.125 -5.922 1 95.38 135 THR B CA 1
ATOM 2411 C C . THR B 1 135 ? -7.5 6.484 -5.316 1 95.38 135 THR B C 1
ATOM 2413 O O . THR B 1 135 ? -6.57 7.156 -5.77 1 95.38 135 THR B O 1
ATOM 2416 N N . VAL B 1 136 ? -8.242 6.875 -4.316 1 95.38 136 VAL B N 1
ATOM 2417 C CA . VAL B 1 136 ? -8.031 8.172 -3.688 1 95.38 136 VAL B CA 1
ATOM 2418 C C . VAL B 1 136 ? -6.773 8.133 -2.82 1 95.38 136 VAL B C 1
ATOM 2420 O O . VAL B 1 136 ? -5.926 9.023 -2.9 1 95.38 136 VAL B O 1
ATOM 2423 N N . LEU B 1 137 ? -6.637 7.09 -2.061 1 95.56 137 LEU B N 1
ATOM 2424 C CA . LEU B 1 137 ? -5.586 7.039 -1.052 1 95.56 137 LEU B CA 1
ATOM 2425 C C . LEU B 1 137 ? -4.27 6.559 -1.662 1 95.56 137 LEU B C 1
ATOM 2427 O O . LEU B 1 137 ? -3.193 6.953 -1.214 1 95.56 137 LEU B O 1
ATOM 2431 N N . PHE B 1 138 ? -4.414 5.711 -2.68 1 94.25 138 PHE B N 1
ATOM 2432 C CA . PHE B 1 138 ? -3.203 5.02 -3.107 1 94.25 138 PHE B CA 1
ATOM 2433 C C . PHE B 1 138 ? -3.018 5.137 -4.613 1 94.25 138 PHE B C 1
ATOM 2435 O O . PHE B 1 138 ? -2.539 4.199 -5.258 1 94.25 138 PHE B O 1
ATOM 2442 N N . GLN B 1 139 ? -3.324 6.129 -5.098 1 88.56 139 GLN B N 1
ATOM 2443 C CA . GLN B 1 139 ? -3.279 6.359 -6.535 1 88.56 139 GLN B CA 1
ATOM 2444 C C . GLN B 1 139 ? -1.889 6.07 -7.094 1 88.56 139 GLN B C 1
ATOM 2446 O O . GLN B 1 139 ? -1.755 5.578 -8.219 1 88.56 139 GLN B O 1
ATOM 2451 N N . GLU B 1 140 ? -0.877 6.316 -6.305 1 89.69 140 GLU B N 1
ATOM 2452 C CA . GLU B 1 140 ? 0.498 6.152 -6.77 1 89.69 140 GLU B CA 1
ATOM 2453 C C . GLU B 1 140 ? 0.946 4.699 -6.668 1 89.69 140 GLU B C 1
ATOM 2455 O O . GLU B 1 140 ? 1.981 4.324 -7.223 1 89.69 140 GLU B O 1
ATOM 2460 N N . ASN B 1 141 ? 0.203 3.982 -5.973 1 91.88 141 ASN B N 1
ATOM 2461 C CA . ASN B 1 141 ? 0.517 2.568 -5.801 1 91.88 141 ASN B CA 1
ATOM 2462 C C . ASN B 1 141 ? -0.502 1.679 -6.508 1 91.88 141 ASN B C 1
ATOM 2464 O O . ASN B 1 141 ? -1.396 1.122 -5.867 1 91.88 141 ASN B O 1
ATOM 2468 N N . LYS B 1 142 ? -0.306 1.42 -7.723 1 92.19 142 LYS B N 1
ATOM 2469 C CA . LYS B 1 142 ? -1.243 0.701 -8.586 1 92.19 142 LYS B CA 1
ATOM 2470 C C . LYS B 1 142 ? -1.399 -0.749 -8.133 1 92.19 142 LYS B C 1
ATOM 2472 O O . LYS B 1 142 ? -2.451 -1.359 -8.344 1 92.19 142 LYS B O 1
ATOM 2477 N N . LYS B 1 143 ? -0.347 -1.237 -7.531 1 92.5 143 LYS B N 1
ATOM 2478 C CA . LYS B 1 143 ? -0.396 -2.623 -7.07 1 92.5 143 LYS B CA 1
ATOM 2479 C C . LYS B 1 143 ? -1.512 -2.824 -6.051 1 92.5 143 LYS B C 1
ATOM 2481 O O . LYS B 1 143 ? -2.154 -3.875 -6.023 1 92.5 143 LYS B O 1
ATOM 2486 N N . ILE B 1 144 ? -1.755 -1.824 -5.223 1 94.88 144 ILE B N 1
ATOM 2487 C CA . ILE B 1 144 ? -2.797 -1.914 -4.207 1 94.88 144 ILE B CA 1
ATOM 2488 C C . ILE B 1 144 ? -4.168 -1.97 -4.875 1 94.88 144 ILE B C 1
ATOM 2490 O O . ILE B 1 144 ? -4.996 -2.82 -4.539 1 94.88 144 ILE B O 1
ATOM 2494 N N . VAL B 1 145 ? -4.359 -1.137 -5.824 1 94.5 145 VAL B N 1
ATOM 2495 C CA . VAL B 1 145 ? -5.629 -1.067 -6.539 1 94.5 145 VAL B CA 1
ATOM 2496 C C . VAL B 1 145 ? -5.879 -2.381 -7.277 1 94.5 145 VAL B C 1
ATOM 2498 O O . VAL B 1 145 ? -6.977 -2.939 -7.211 1 94.5 145 VAL B O 1
ATOM 2501 N N . THR B 1 146 ? -4.887 -2.863 -7.902 1 93.94 146 THR B N 1
ATOM 2502 C CA . THR B 1 146 ? -5.02 -4.102 -8.664 1 93.94 146 THR B CA 1
ATOM 2503 C C . THR B 1 146 ? -5.316 -5.277 -7.734 1 93.94 146 THR B C 1
ATOM 2505 O O . THR B 1 146 ? -6.102 -6.164 -8.078 1 93.94 146 THR B O 1
ATOM 2508 N N . SER B 1 147 ? -4.637 -5.293 -6.578 1 94.5 147 SER B N 1
ATOM 2509 C CA . SER B 1 147 ? -4.863 -6.367 -5.617 1 94.5 147 SER B CA 1
ATOM 2510 C C . SER B 1 147 ? -6.324 -6.414 -5.18 1 94.5 147 SER B C 1
ATOM 2512 O O . SER B 1 147 ? -6.883 -7.496 -4.984 1 94.5 147 SER B O 1
ATOM 2514 N N . ILE B 1 148 ? -6.891 -5.27 -5.039 1 95.06 148 ILE B N 1
ATOM 2515 C CA . ILE B 1 148 ? -8.289 -5.188 -4.637 1 95.06 148 ILE B CA 1
ATOM 2516 C C . ILE B 1 148 ? -9.188 -5.59 -5.801 1 95.06 148 ILE B C 1
ATOM 2518 O O . ILE B 1 148 ? -10.195 -6.281 -5.609 1 95.06 148 ILE B O 1
ATOM 2522 N N . GLN B 1 149 ? -8.82 -5.184 -6.957 1 94 149 GLN B N 1
ATOM 2523 C CA . GLN B 1 149 ? -9.57 -5.531 -8.164 1 94 149 GLN B CA 1
ATOM 2524 C C . GLN B 1 149 ? -9.633 -7.043 -8.352 1 94 149 GLN B C 1
ATOM 2526 O O . GLN B 1 149 ? -10.625 -7.574 -8.844 1 94 149 GLN B O 1
ATOM 2531 N N . ASP B 1 150 ? -8.695 -7.711 -7.918 1 93.31 150 ASP B N 1
ATOM 2532 C CA . ASP B 1 150 ? -8.547 -9.141 -8.172 1 93.31 150 ASP B CA 1
ATOM 2533 C C . ASP B 1 150 ? -9.32 -9.961 -7.145 1 93.31 150 ASP B C 1
ATOM 2535 O O . ASP B 1 150 ? -9.445 -11.18 -7.281 1 93.31 150 ASP B O 1
ATOM 2539 N N . ILE B 1 151 ? -9.797 -9.367 -6.094 1 95.12 151 ILE B N 1
ATOM 2540 C CA . ILE B 1 151 ? -10.594 -10.102 -5.113 1 95.12 151 ILE B CA 1
ATOM 2541 C C . ILE B 1 151 ? -11.875 -10.602 -5.77 1 95.12 151 ILE B C 1
ATOM 2543 O O . ILE B 1 151 ? -12.609 -9.828 -6.391 1 95.12 151 ILE B O 1
ATOM 2547 N N . PRO B 1 152 ? -12.164 -11.828 -5.664 1 92.81 152 PRO B N 1
ATOM 2548 C CA . PRO B 1 152 ? -13.344 -12.391 -6.324 1 92.81 152 PRO B CA 1
ATOM 2549 C C . PRO B 1 152 ? -14.633 -12.125 -5.555 1 92.81 152 PRO B C 1
ATOM 2551 O O . PRO B 1 152 ? -15.133 -13.008 -4.855 1 92.81 152 PRO B O 1
ATOM 2554 N N . LEU B 1 153 ? -15.133 -10.945 -5.531 1 90.62 153 LEU B N 1
ATOM 2555 C CA . LEU B 1 153 ? -16.359 -10.562 -4.848 1 90.62 153 LEU B CA 1
ATOM 2556 C C . LEU B 1 153 ? -17.5 -10.391 -5.84 1 90.62 153 LEU B C 1
ATOM 2558 O O . LEU B 1 153 ? -18.578 -9.898 -5.48 1 90.62 153 LEU B O 1
ATOM 2562 N N . SER B 1 154 ? -17.484 -10.797 -7.023 1 70.62 154 SER B N 1
ATOM 2563 C CA . SER B 1 154 ? -18.594 -10.664 -7.965 1 70.62 154 SER B CA 1
ATOM 2564 C C . SER B 1 154 ? -19.578 -11.828 -7.828 1 70.62 154 SER B C 1
ATOM 2566 O O . SER B 1 154 ? -19.188 -12.914 -7.391 1 70.62 154 SER B O 1
ATOM 2568 N N . ALA B 1 155 ? -20.875 -11.398 -7.707 1 56.12 155 ALA B N 1
ATOM 2569 C CA . ALA B 1 155 ? -21.938 -12.406 -7.66 1 56.12 155 ALA B CA 1
ATOM 2570 C C . ALA B 1 155 ? -21.578 -13.617 -8.516 1 56.12 155 ALA B C 1
ATOM 2572 O O . ALA B 1 155 ? -21.891 -14.758 -8.148 1 56.12 155 ALA B O 1
ATOM 2573 N N . ARG B 1 156 ? -21 -13.359 -9.531 1 53.34 156 ARG B N 1
ATOM 2574 C CA . ARG B 1 156 ? -20.797 -14.484 -10.445 1 53.34 156 ARG B CA 1
ATOM 2575 C C . ARG B 1 156 ? -19.75 -15.445 -9.898 1 53.34 156 ARG B C 1
ATOM 2577 O O . ARG B 1 156 ? -19.859 -16.656 -10.07 1 53.34 156 ARG B O 1
ATOM 2584 N N . SER B 1 157 ? -18.859 -14.875 -9.219 1 50.69 157 SER B N 1
ATOM 2585 C CA . SER B 1 157 ? -17.812 -15.766 -8.75 1 50.69 157 SER B CA 1
ATOM 2586 C C . SER B 1 157 ? -18.281 -16.625 -7.582 1 50.69 157 SER B C 1
ATOM 2588 O O . SER B 1 157 ? -17.906 -17.797 -7.473 1 50.69 157 SER B O 1
ATOM 2590 N N . ASN B 1 158 ? -19.016 -16.094 -6.586 1 48.41 158 ASN B N 1
ATOM 2591 C CA . ASN B 1 158 ? -19.344 -16.812 -5.359 1 48.41 158 ASN B CA 1
ATOM 2592 C C . ASN B 1 158 ? -20.609 -17.656 -5.523 1 48.41 158 ASN B C 1
ATOM 2594 O O . ASN B 1 158 ? -20.938 -18.469 -4.66 1 48.41 158 ASN B O 1
ATOM 2598 N N . THR B 1 159 ? -21.453 -17.25 -6.387 1 43.16 159 THR B N 1
ATOM 2599 C CA . THR B 1 159 ? -22.578 -18.172 -6.508 1 43.16 159 THR B CA 1
ATOM 2600 C C . THR B 1 159 ? -22.094 -19.609 -6.562 1 43.16 159 THR B C 1
ATOM 2602 O O . THR B 1 159 ? -22.734 -20.516 -6.02 1 43.16 159 THR B O 1
ATOM 2605 N N . ARG B 1 160 ? -21 -19.781 -7.051 1 40.06 160 ARG B N 1
ATOM 2606 C CA . ARG B 1 160 ? -20.594 -21.188 -7.16 1 40.06 160 ARG B CA 1
ATOM 2607 C C . ARG B 1 160 ? -20.172 -21.734 -5.809 1 40.06 160 ARG B C 1
ATOM 2609 O O . ARG B 1 160 ? -20.25 -22.938 -5.574 1 40.06 160 ARG B O 1
ATOM 2616 N N . ARG B 1 161 ? -19.641 -20.984 -4.949 1 41.09 161 ARG B N 1
ATOM 2617 C CA . ARG B 1 161 ? -19.062 -21.547 -3.732 1 41.09 161 ARG B CA 1
ATOM 2618 C C . ARG B 1 161 ? -20.141 -21.844 -2.701 1 41.09 161 ARG B C 1
ATOM 2620 O O . ARG B 1 161 ? -19.984 -22.719 -1.856 1 41.09 161 ARG B O 1
ATOM 2627 N N . THR B 1 162 ? -21.094 -21.016 -2.484 1 39.06 162 THR B N 1
ATOM 2628 C CA . THR B 1 162 ? -22.141 -21.281 -1.507 1 39.06 162 THR B CA 1
ATOM 2629 C C . THR B 1 162 ? -22.922 -22.531 -1.882 1 39.06 162 THR B C 1
ATOM 2631 O O . THR B 1 162 ? -23.688 -23.062 -1.071 1 39.06 162 THR B O 1
ATOM 2634 N N . GLU B 1 163 ? -22.891 -22.938 -3.115 1 35.56 163 GLU B N 1
ATOM 2635 C CA . GLU B 1 163 ? -23.609 -24.156 -3.471 1 35.56 163 GLU B CA 1
ATOM 2636 C C . GLU B 1 163 ? -22.797 -25.391 -3.119 1 35.56 163 GLU B C 1
ATOM 2638 O O . GLU B 1 163 ? -23.312 -26.516 -3.172 1 35.56 163 GLU B O 1
ATOM 2643 N N . MET B 1 164 ? -21.531 -25.141 -2.785 1 30.92 164 MET B N 1
ATOM 2644 C CA . MET B 1 164 ? -20.922 -26.406 -2.414 1 30.92 164 MET B CA 1
ATOM 2645 C C . MET B 1 164 ? -21.156 -26.719 -0.937 1 30.92 164 MET B C 1
ATOM 2647 O O . MET B 1 164 ? -21.062 -25.812 -0.092 1 30.92 164 MET B O 1
#

pLDDT: mean 84.65, std 17.07, range [30.62, 97.81]

Sequence (328 aa):
MLSKKRKIDSENRKFMNEWTELYCFVLPERAGAIPVCLIFNSTVAIIKSGNLKRHYETTHKDFHTKFPPGSEVHKNKLHACMLSYKNSTTSLIRCMSEQEKSTEAALRVCWVLNKHQKPFSDSEIVKECMLEVATVLFQENKKIVTSIQDIPLSARSNTRRTEMMLSKKRKIDSENRKFMNEWTELYCFVLPERAGAIPVCLIFNSTVAIIKSGNLKRHYETTHKDFHTKFPPGSEVHKNKLHACMLSYKNSTTSLIRCMSEQEKSTEAALRVCWVLNKHQKPFSDSEIVKECMLEVATVLFQENKKIVTSIQDIPLSARSNTRRTEM

Radius of gyration: 34.89 Å; Cα contacts (8 Å, |Δi|>4): 316; chains: 2; bounding box: 62×134×57 Å

Solvent-accessible surface area (backbone atoms only — not comparable to full-atom values): 18336 Å² total; per-residue (Å²): 125,79,71,75,73,66,73,69,69,71,65,78,49,71,82,54,75,65,41,30,71,75,44,37,34,45,64,60,97,49,90,86,54,50,37,29,31,42,85,79,67,47,72,46,90,60,61,43,70,68,55,46,46,50,50,31,56,71,76,38,51,64,48,48,72,77,30,40,76,92,36,71,65,24,52,51,50,50,50,50,27,49,50,52,48,51,52,51,52,50,51,51,52,49,50,51,51,50,50,50,34,27,50,51,26,32,51,48,36,51,49,50,34,51,76,70,72,41,62,72,72,50,38,44,56,45,49,52,33,49,48,51,31,33,50,56,71,34,60,90,40,58,66,60,44,50,54,58,67,63,33,61,41,45,66,77,60,42,60,59,55,78,74,99,128,78,71,72,72,66,74,70,70,72,66,80,47,72,82,57,74,65,41,32,72,75,45,38,35,44,65,58,96,50,90,87,55,49,37,29,32,42,86,79,66,46,73,44,89,60,56,42,69,68,55,46,46,49,48,31,55,71,77,40,51,62,47,47,71,77,29,39,75,91,37,70,64,24,52,53,50,51,50,51,27,49,48,51,49,52,51,53,50,51,51,50,52,49,49,52,52,49,51,51,34,26,51,50,25,33,50,50,36,51,50,50,34,51,75,69,71,41,62,72,74,49,40,43,56,44,49,52,34,49,50,50,30,32,48,56,70,32,60,90,40,57,66,60,44,50,56,58,67,62,32,62,42,44,66,78,60,43,61,61,56,76,72,100

Nearest PDB structures (foldseek):
  3wyo-assembly2_D  TM=3.419E-01  e=2.112E+00  Equus caballus
  7v5p-assembly1_A  TM=4.328E-01  e=8.879E+00  Equus caballus
  3wyo-assembly2_D  TM=3.429E-01  e=2.105E+00  Equus caballus
  6ltl-assembly1_B  TM=4.232E-01  e=4.818E+00  Equus caballus

Organism: Acyrthosiphon pisum (NCBI:txid7029)